Protein AF-H2YV40-F1 (afdb_monomer_lite)

Foldseek 3Di:
DDDDDDPDPCPVPFDKWFWFWACAPNDTWTATFDDDPFLQQLRLLLRQCRSVVLFDDDPPDGMDTLVRSLVRLLVSLVVPDDPDDDPVRVVVSVVLSVLLSVLSVRSRGADDWWAAQQAQQGTPDDSNCVNCVSSVAGEGFAQHDDPVCVLLCVLGRGDIPVRLVVLLVVLVPDPDPSSVSSSVSSVVSCVVLVQRHDQNSLVRCLVPPDAQHWHWYDTNSGIFTWHHHPSWIWTFNRHCVCSVPQQFGIWTPNHSPPPIFGGHSVRHGPVVVVPPDDPPDDDDD

Organism: Ciona savignyi (NCBI:txid51511)

pLDDT: mean 85.73, std 17.29, range [29.52, 98.31]

Radius of gyration: 22.86 Å; chains: 1; bounding box: 56×82×60 Å

Sequence (285 aa):
MEESTVESDSACAQSVYHIKWISWNSVKTPIITQNVNGPCPLLAIFNVLLLSRRVTLPETLEMISSKQMVDYIGGLLFESMPEDLIEGERLNFEQNMSDAMSVFPKLQTGIDVNIKFVDVSCFECTPELAVFDVLRIPLYHGWLPDPQDNATCSSVMNYSYNQLVEKIISSKDSTDEDVLREGLLAEEFLKNSASQLTCHGVLSILESAPNHRLAVLFRNNHFLTLYKKENELFTLVTDQGFLTKSGIVWETLSSVQGDTNFTDADFLSSQTQSHEQSPKQQLDS

InterPro domains:
  IPR007518 MINDY deubiquitinase [PTHR18063] (9-282)
  IPR033979 MINDY deubiquitinase domain [PF04424] (16-267)

Secondary structure (DSSP, 8-state):
-------SS------EEEEEEEEETTEEEEEE-B-SSS-HHHHHHHHHHHHTTSS---TT--EEEHHHHHHHHHHHHHHTS-TT--HHHHHHHHHHHHHHHHHHHHHHH-----BBTT-TT-B---GGGHHHHHTT--EEEB----TT-HHHHHHHTTSBHHHHHHHHHHHTT---HHHHHHHHHHHHHHHHTTTSB-HHHHHHHHHHSPTT-EEEEEETTEEEEEEEETTEEEEE--BGGGTT-TT--EEE---SS----EE-TT--BTTGGGGS---------

Structure (mmCIF, N/CA/C/O backbone):
data_AF-H2YV40-F1
#
_entry.id   AF-H2YV40-F1
#
loop_
_atom_site.group_PDB
_atom_site.id
_atom_site.type_symbol
_atom_site.label_atom_id
_atom_site.label_alt_id
_atom_site.label_comp_id
_atom_site.label_asym_id
_atom_site.label_entity_id
_atom_site.label_seq_id
_atom_site.pdbx_PDB_ins_code
_atom_site.Cartn_x
_atom_site.Cartn_y
_atom_site.Cartn_z
_atom_site.occupancy
_atom_site.B_iso_or_equiv
_atom_site.auth_seq_id
_atom_site.auth_comp_id
_atom_site.auth_asym_id
_atom_site.auth_atom_id
_atom_site.pdbx_PDB_model_n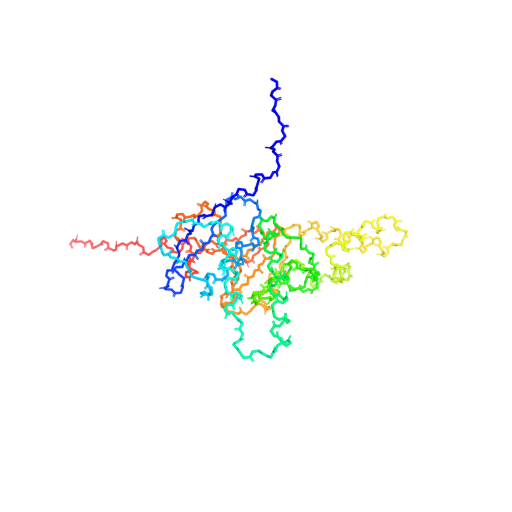um
ATOM 1 N N . MET A 1 1 ? -33.732 32.745 -20.016 1.00 38.53 1 MET A N 1
ATOM 2 C CA . MET A 1 1 ? -32.395 32.527 -20.597 1.00 38.53 1 MET A CA 1
ATOM 3 C C . MET A 1 1 ? -31.403 32.853 -19.487 1.00 38.53 1 MET A C 1
ATOM 5 O O . MET A 1 1 ? -30.852 33.943 -19.478 1.00 38.53 1 MET A O 1
ATOM 9 N N . GLU A 1 2 ? -31.494 32.161 -18.345 1.00 32.78 2 GLU A N 1
ATOM 10 C CA . GLU A 1 2 ? -30.951 30.802 -18.067 1.00 32.78 2 GLU A CA 1
ATOM 11 C C . GLU A 1 2 ? -29.422 30.828 -18.206 1.00 32.78 2 GLU A C 1
ATOM 13 O O . GLU A 1 2 ? -28.918 31.015 -19.307 1.00 32.78 2 GLU A O 1
ATOM 18 N N . GLU A 1 3 ? -28.695 31.050 -17.105 1.00 37.50 3 GLU A N 1
ATOM 19 C CA . GLU A 1 3 ? -28.171 30.031 -16.161 1.00 37.50 3 GLU A CA 1
ATOM 20 C C . GLU A 1 3 ? -27.271 28.990 -16.837 1.00 37.50 3 GLU A C 1
ATOM 22 O O . GLU A 1 3 ? -27.783 28.113 -17.519 1.00 37.50 3 GLU A O 1
ATOM 27 N N . SER A 1 4 ? -25.953 29.073 -16.590 1.00 35.31 4 SER A N 1
ATOM 28 C CA . SER A 1 4 ? -25.057 27.913 -16.386 1.00 35.31 4 SER A CA 1
ATOM 29 C C . SER A 1 4 ? -23.584 28.351 -16.265 1.00 35.31 4 SER A C 1
ATOM 31 O O . SER A 1 4 ? -22.825 28.283 -17.229 1.00 35.31 4 SER A O 1
ATOM 33 N N . THR A 1 5 ? -23.151 28.780 -15.079 1.00 37.31 5 THR A N 1
ATOM 34 C CA . THR A 1 5 ? -21.724 28.751 -14.686 1.00 37.31 5 THR A CA 1
ATOM 35 C C . THR A 1 5 ? -21.622 28.492 -13.184 1.00 37.31 5 THR A C 1
ATOM 37 O O . THR A 1 5 ? -21.175 29.352 -12.431 1.00 37.31 5 THR A O 1
ATOM 40 N N . VAL A 1 6 ? -22.104 27.330 -12.737 1.00 37.09 6 VAL A N 1
ATOM 41 C CA . VAL A 1 6 ? -21.844 26.790 -11.390 1.00 37.09 6 VAL A CA 1
ATOM 42 C C . VAL A 1 6 ? -21.759 25.262 -11.483 1.00 37.09 6 VAL A C 1
ATOM 44 O O . VAL A 1 6 ? -22.587 24.558 -10.930 1.00 37.09 6 VAL A O 1
ATOM 47 N N . GLU A 1 7 ? -20.786 24.725 -12.218 1.00 39.41 7 GLU A N 1
ATOM 48 C CA . GLU A 1 7 ? -20.469 23.286 -12.180 1.00 39.41 7 GLU A CA 1
ATOM 49 C C . GLU A 1 7 ? -18.958 23.084 -12.348 1.00 39.41 7 GLU A C 1
ATOM 51 O O . GLU A 1 7 ? -18.472 22.787 -13.434 1.00 39.41 7 GLU A O 1
ATOM 56 N N . SER A 1 8 ? -18.198 23.276 -11.266 1.00 38.09 8 SER A N 1
ATOM 57 C CA . SER A 1 8 ? -16.892 22.606 -11.098 1.00 38.09 8 SER A CA 1
ATOM 58 C C . SER A 1 8 ? -16.379 22.554 -9.653 1.00 38.09 8 SER A C 1
ATOM 60 O O . SER A 1 8 ? -15.442 21.811 -9.395 1.00 38.09 8 SER A O 1
ATOM 62 N N . ASP A 1 9 ? -17.005 23.249 -8.694 1.00 34.19 9 ASP A N 1
ATOM 63 C CA . ASP A 1 9 ? -16.591 23.221 -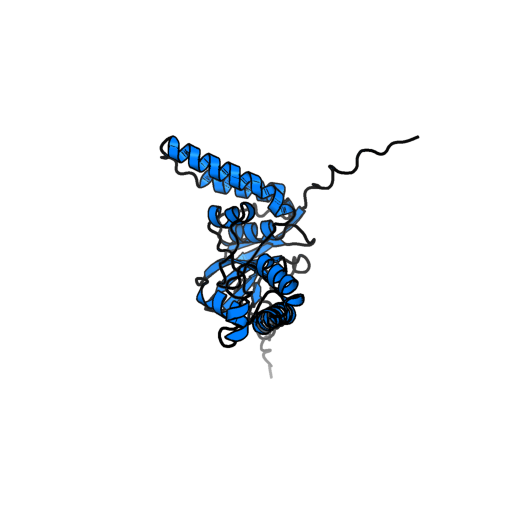7.275 1.00 34.19 9 ASP A CA 1
ATOM 64 C C . ASP A 1 9 ? -17.388 22.242 -6.386 1.00 34.19 9 ASP A C 1
ATOM 66 O O . ASP A 1 9 ? -17.156 22.167 -5.180 1.00 34.19 9 ASP A O 1
ATOM 70 N N . SER A 1 10 ? -18.313 21.446 -6.940 1.00 36.84 10 SER A N 1
ATOM 71 C CA . SER A 1 10 ? -19.176 20.548 -6.145 1.00 36.84 10 SER A CA 1
ATOM 72 C C . SER A 1 10 ? -18.813 19.057 -6.203 1.00 36.84 10 SER A C 1
ATOM 74 O O . SER A 1 10 ? -19.570 18.232 -5.693 1.00 36.84 10 SER A O 1
ATOM 76 N N . ALA A 1 11 ? -17.677 18.681 -6.802 1.00 40.28 11 ALA A N 1
ATOM 77 C CA . ALA A 1 11 ? -17.239 17.279 -6.869 1.00 40.28 11 ALA A CA 1
ATOM 78 C C . ALA A 1 11 ? -16.452 16.815 -5.627 1.00 40.28 11 ALA A C 1
ATOM 80 O O . ALA A 1 11 ? -16.256 15.619 -5.443 1.00 40.28 11 ALA A O 1
ATOM 81 N N . CYS A 1 12 ? -16.091 17.729 -4.716 1.00 42.38 12 CYS A N 1
ATOM 82 C CA . CYS A 1 12 ? -15.693 17.396 -3.341 1.00 42.38 12 CYS A CA 1
ATOM 83 C C . CYS A 1 12 ? -16.942 17.149 -2.465 1.00 42.38 12 CYS A C 1
ATOM 85 O O . CYS A 1 12 ? -17.050 17.609 -1.327 1.00 42.38 12 CYS A O 1
ATOM 87 N N . ALA A 1 13 ? -17.949 16.471 -3.024 1.00 45.66 13 ALA A N 1
ATOM 88 C CA . ALA A 1 13 ? -19.023 15.907 -2.229 1.00 45.66 13 ALA A CA 1
ATOM 89 C C . ALA A 1 13 ? -18.373 14.884 -1.295 1.00 45.66 13 ALA A C 1
ATOM 91 O O . ALA A 1 13 ? -17.620 14.026 -1.741 1.00 45.66 13 ALA A O 1
ATOM 92 N N . GLN A 1 14 ? -18.604 15.035 0.006 1.00 60.47 14 GLN A N 1
ATOM 93 C CA . GLN A 1 14 ? -18.055 14.199 1.069 1.00 60.47 14 GLN A CA 1
ATOM 94 C C . GLN A 1 14 ? -18.247 12.714 0.730 1.00 60.47 14 GLN A C 1
ATOM 96 O O . GLN A 1 14 ? -19.318 12.171 0.979 1.00 60.47 14 GLN A O 1
ATOM 101 N N . SER A 1 15 ? -17.241 12.052 0.154 1.00 79.50 15 SER A N 1
ATOM 102 C CA . SER A 1 15 ? -17.317 10.615 -0.098 1.00 79.50 15 SER A CA 1
ATOM 103 C C . SER A 1 15 ? -17.491 9.916 1.246 1.00 79.50 15 SER A C 1
ATOM 105 O O . SER A 1 15 ? -16.649 10.058 2.139 1.00 79.50 15 SER A O 1
ATOM 107 N N . VAL A 1 16 ? -18.630 9.246 1.407 1.00 89.94 16 VAL A N 1
ATOM 108 C CA . VAL A 1 16 ? -19.007 8.506 2.611 1.00 89.94 16 VAL A CA 1
ATOM 109 C C . VAL A 1 16 ? -18.752 7.023 2.366 1.00 89.94 16 VAL A C 1
ATOM 111 O O . VAL A 1 16 ? -19.147 6.485 1.334 1.00 89.94 16 VAL A O 1
ATOM 114 N N . TYR A 1 17 ? -18.113 6.368 3.328 1.00 93.81 17 TYR A N 1
ATOM 115 C CA . TYR A 1 17 ? -17.729 4.961 3.280 1.00 93.81 17 TYR A CA 1
ATOM 116 C C . TYR A 1 17 ? -18.411 4.190 4.395 1.00 93.81 17 TYR A C 1
ATOM 118 O O . TYR A 1 17 ? -18.568 4.703 5.505 1.00 93.81 17 TYR A O 1
ATOM 126 N N . HIS A 1 18 ? -18.768 2.938 4.122 1.00 95.44 18 HIS A N 1
ATOM 127 C CA . HIS A 1 18 ? -19.339 2.058 5.132 1.00 95.44 18 HIS A CA 1
ATOM 128 C C . HIS A 1 18 ? -18.261 1.466 6.037 1.00 95.44 18 HIS A C 1
ATOM 130 O O . HIS A 1 18 ? -17.188 1.053 5.581 1.00 95.44 18 HIS A O 1
ATOM 136 N N . ILE A 1 19 ? -18.595 1.376 7.320 1.00 97.25 19 ILE A N 1
ATOM 137 C CA . ILE A 1 19 ? -17.781 0.743 8.348 1.00 97.25 19 ILE A CA 1
ATOM 138 C C . ILE A 1 19 ? -18.232 -0.708 8.501 1.00 97.25 19 ILE A C 1
ATOM 140 O O . ILE A 1 19 ? -19.393 -0.992 8.800 1.00 97.25 19 ILE A O 1
ATOM 144 N N . LYS A 1 20 ? -17.291 -1.635 8.343 1.00 97.00 20 LYS A N 1
ATOM 145 C CA . LYS A 1 20 ? -17.464 -3.044 8.684 1.00 97.00 20 LYS A CA 1
ATOM 146 C C . LYS A 1 20 ? -16.826 -3.306 10.043 1.00 97.00 20 LYS A C 1
ATOM 148 O O . LYS A 1 20 ? -15.647 -3.036 10.238 1.00 97.00 20 LYS A O 1
ATOM 153 N N . TRP A 1 21 ? -17.587 -3.860 10.979 1.00 96.94 21 TRP A N 1
ATOM 154 C CA . TRP A 1 21 ? -17.073 -4.242 12.294 1.00 96.94 21 TRP A CA 1
ATOM 155 C C . TRP A 1 21 ? -16.638 -5.710 12.294 1.00 96.94 21 TRP A C 1
ATOM 157 O O . TRP A 1 21 ? -17.436 -6.596 11.990 1.00 96.94 21 TRP A O 1
ATOM 167 N N . ILE A 1 22 ? -15.379 -5.964 12.649 1.00 96.50 22 ILE A N 1
ATOM 168 C CA . ILE A 1 22 ? -14.757 -7.295 12.704 1.00 96.50 22 ILE A CA 1
ATOM 169 C C . ILE A 1 22 ? -14.262 -7.615 14.123 1.00 96.50 22 ILE A C 1
ATOM 171 O O . ILE A 1 22 ? -14.040 -6.710 14.930 1.00 96.50 22 ILE A O 1
ATOM 175 N N . SER A 1 23 ? -14.062 -8.897 14.435 1.00 95.69 23 SER A N 1
ATOM 176 C CA . SER A 1 23 ? -13.394 -9.334 15.670 1.00 95.69 23 SER A CA 1
ATOM 177 C C . SER A 1 23 ? -11.893 -9.454 15.421 1.00 95.69 23 SER A C 1
ATOM 179 O O . SER A 1 23 ? -11.444 -10.460 14.897 1.00 95.69 23 SER A O 1
ATOM 181 N N . TRP A 1 24 ? -11.111 -8.430 15.757 1.00 95.50 24 TRP A N 1
ATOM 182 C CA . TRP A 1 24 ? -9.666 -8.406 15.509 1.00 95.50 24 TRP A CA 1
ATOM 183 C C . TRP A 1 24 ? -8.901 -8.509 16.827 1.00 95.50 24 TRP A C 1
ATOM 185 O O . TRP A 1 24 ? -9.023 -7.627 17.686 1.00 95.50 24 TRP A O 1
ATOM 195 N N . ASN A 1 25 ? -8.133 -9.592 16.994 1.00 92.19 25 ASN A N 1
ATOM 196 C CA . ASN A 1 25 ? -7.474 -9.958 18.255 1.00 92.19 25 ASN A CA 1
ATOM 197 C C . ASN A 1 25 ? -8.460 -9.963 19.439 1.00 92.19 25 ASN A C 1
ATOM 199 O O . ASN A 1 25 ? -8.225 -9.322 20.463 1.00 92.19 25 ASN A O 1
ATOM 203 N N . SER A 1 26 ? -9.601 -10.637 19.257 1.00 92.69 26 SER A N 1
ATOM 204 C CA . SER A 1 26 ? -10.697 -10.748 20.238 1.00 92.69 26 SER A CA 1
ATOM 205 C C . SER A 1 26 ? -11.379 -9.432 20.630 1.00 92.69 26 SER A C 1
ATOM 207 O O . SER A 1 26 ? -12.161 -9.398 21.580 1.00 92.69 26 SER A O 1
ATOM 209 N N . VAL A 1 27 ? -11.110 -8.338 19.915 1.00 94.69 27 VAL A N 1
ATOM 210 C CA . VAL A 1 27 ? -11.692 -7.025 20.195 1.00 94.69 27 VAL A CA 1
ATOM 211 C C . VAL A 1 27 ? -12.412 -6.510 18.951 1.00 94.69 27 VAL A C 1
ATOM 213 O O . VAL A 1 27 ? -11.890 -6.541 17.832 1.00 94.69 27 VAL A O 1
ATOM 216 N N . LYS A 1 28 ? -13.632 -6.006 19.146 1.00 95.56 28 LYS A N 1
ATOM 217 C CA . LYS A 1 28 ? -14.456 -5.435 18.078 1.00 95.56 28 LYS A CA 1
ATOM 218 C C . LYS A 1 28 ? -13.750 -4.220 17.460 1.00 95.56 28 LYS A C 1
ATOM 220 O O . LYS A 1 28 ? -13.271 -3.333 18.167 1.00 95.56 28 LYS A O 1
ATOM 225 N N . THR A 1 29 ? -13.604 -4.214 16.138 1.00 97.50 29 THR A N 1
ATOM 226 C CA . THR A 1 29 ? -12.742 -3.258 15.418 1.00 97.50 29 THR A CA 1
ATOM 227 C C . THR A 1 29 ? -13.393 -2.824 14.128 1.00 97.50 29 THR A C 1
ATOM 229 O O . THR A 1 29 ? -13.849 -3.690 13.381 1.00 97.50 29 THR A O 1
ATOM 232 N N . PRO A 1 30 ? -13.436 -1.521 13.843 1.00 97.94 30 PRO A N 1
ATOM 233 C CA . PRO A 1 30 ? -13.929 -1.046 12.568 1.00 97.94 30 PRO A CA 1
ATOM 234 C C . PRO A 1 30 ? -12.846 -1.208 11.497 1.00 97.94 30 PRO A C 1
ATOM 236 O O . PRO A 1 30 ? -11.663 -0.988 11.754 1.00 97.94 30 PRO A O 1
ATOM 239 N N . ILE A 1 31 ? -13.271 -1.540 10.286 1.00 97.81 31 ILE A N 1
ATOM 240 C CA . ILE A 1 31 ? -12.515 -1.343 9.052 1.00 97.81 31 ILE A CA 1
ATOM 241 C C . ILE A 1 31 ? -13.404 -0.597 8.057 1.00 97.81 31 ILE A C 1
ATOM 243 O O . ILE A 1 31 ? -14.629 -0.732 8.068 1.00 97.81 31 ILE A O 1
ATOM 247 N N . ILE A 1 32 ? -12.791 0.211 7.209 1.00 96.62 32 ILE A N 1
ATOM 248 C CA . ILE A 1 32 ? -13.461 1.022 6.202 1.00 96.62 32 ILE A CA 1
ATOM 249 C C . ILE A 1 32 ? -13.483 0.255 4.887 1.00 96.62 32 ILE A C 1
ATOM 251 O O . ILE A 1 32 ? -12.449 -0.242 4.431 1.00 96.62 32 ILE A O 1
ATOM 255 N N . THR A 1 33 ? -14.672 0.169 4.295 1.00 95.06 33 THR A N 1
ATOM 256 C CA . THR A 1 33 ? -14.895 -0.472 2.996 1.00 95.06 33 THR A CA 1
ATOM 257 C C . THR A 1 33 ? -14.912 0.546 1.856 1.00 95.06 33 THR A C 1
ATOM 259 O O . THR A 1 33 ? -15.142 1.735 2.071 1.00 95.06 33 THR A O 1
ATOM 262 N N . GLN A 1 34 ? -14.664 0.081 0.636 1.00 88.38 34 GLN A N 1
ATOM 263 C CA . GLN A 1 34 ? -14.587 0.879 -0.578 1.00 88.38 34 GLN A CA 1
ATOM 264 C C . GLN A 1 34 ? -15.610 0.388 -1.610 1.00 88.38 34 GLN A C 1
ATOM 266 O O . GLN A 1 34 ? -15.778 -0.814 -1.808 1.00 88.38 34 GLN A O 1
ATOM 271 N N . ASN A 1 35 ? -16.273 1.327 -2.288 1.00 79.19 35 ASN A N 1
ATOM 272 C CA . ASN A 1 35 ? -17.231 1.069 -3.372 1.00 79.19 35 ASN A CA 1
ATOM 273 C C . ASN A 1 35 ? -16.926 1.825 -4.678 1.00 79.19 35 ASN A C 1
ATOM 275 O O . ASN A 1 35 ? -17.525 1.518 -5.706 1.00 79.19 35 ASN A O 1
ATOM 279 N N . VAL A 1 36 ? -16.022 2.809 -4.654 1.00 72.06 36 VAL A N 1
ATOM 280 C CA . VAL A 1 36 ? -15.645 3.635 -5.811 1.00 72.06 36 VAL A CA 1
ATOM 281 C C . VAL A 1 36 ? -14.122 3.750 -5.879 1.00 72.06 36 VAL A C 1
ATOM 283 O O . VAL A 1 36 ? -13.456 3.892 -4.853 1.00 72.06 36 VAL A O 1
ATOM 286 N N . ASN A 1 37 ? -13.558 3.690 -7.086 1.00 65.12 37 ASN A N 1
ATOM 287 C CA . ASN A 1 37 ? -12.130 3.913 -7.328 1.00 65.12 37 ASN A CA 1
ATOM 288 C C . ASN A 1 37 ? -11.751 5.374 -7.011 1.00 65.12 37 ASN A C 1
ATOM 290 O O . ASN A 1 37 ? -12.427 6.285 -7.478 1.00 65.12 37 ASN A O 1
ATOM 294 N N . GLY A 1 38 ? -10.684 5.607 -6.237 1.00 62.97 38 GLY A N 1
ATOM 295 C CA . GLY A 1 38 ? -10.193 6.966 -5.937 1.00 62.97 38 GLY A CA 1
ATOM 296 C C . GLY A 1 38 ? -9.434 7.105 -4.607 1.00 62.97 38 GLY A C 1
ATOM 297 O O . GLY A 1 38 ? -8.227 7.318 -4.619 1.00 62.97 38 GLY A O 1
ATOM 298 N N . PRO A 1 39 ? -10.076 6.906 -3.446 1.00 66.44 39 PRO A N 1
ATOM 299 C CA . PRO A 1 39 ? -9.517 7.246 -2.131 1.00 66.44 39 PRO A CA 1
ATOM 300 C C . PRO A 1 39 ? -8.689 6.112 -1.498 1.00 66.44 39 PRO A C 1
ATOM 302 O O . PRO A 1 39 ? -8.472 6.097 -0.285 1.00 66.44 39 PRO A O 1
ATOM 305 N N . CYS A 1 40 ? -8.249 5.123 -2.285 1.00 83.00 40 CYS A N 1
ATOM 306 C CA . CYS A 1 40 ? -7.591 3.924 -1.755 1.00 83.00 40 CYS A CA 1
ATOM 307 C C . CYS A 1 40 ? -6.350 4.185 -0.875 1.00 83.00 40 CYS A C 1
ATOM 309 O O . CYS A 1 40 ? -6.205 3.455 0.108 1.00 83.00 40 CYS A O 1
ATOM 311 N N . PRO A 1 41 ? -5.510 5.226 -1.096 1.00 90.94 41 PRO A N 1
ATOM 312 C CA . PRO A 1 41 ? -4.400 5.504 -0.184 1.00 90.94 41 PRO A CA 1
ATOM 313 C C . PRO A 1 41 ? -4.900 5.885 1.217 1.00 90.94 41 PRO A C 1
ATOM 315 O O . PRO A 1 41 ? -4.404 5.360 2.215 1.00 90.94 41 PRO A O 1
ATOM 318 N N . LEU A 1 42 ? -5.923 6.750 1.299 1.00 92.69 42 LEU A N 1
ATOM 319 C CA . LEU A 1 42 ? -6.520 7.167 2.569 1.00 92.69 42 LEU A CA 1
ATOM 320 C C . LEU A 1 42 ? -7.129 5.974 3.311 1.00 92.69 42 LEU A C 1
ATOM 322 O O . LEU A 1 42 ? -6.881 5.811 4.503 1.00 92.69 42 LEU A O 1
ATOM 326 N N . LEU A 1 43 ? -7.890 5.125 2.614 1.00 94.44 43 LEU A N 1
ATOM 327 C CA . LEU A 1 43 ? -8.527 3.954 3.222 1.00 94.44 43 LEU A CA 1
ATOM 328 C C . LEU A 1 43 ? -7.490 2.942 3.723 1.00 94.44 43 LEU A C 1
ATOM 330 O O . LEU A 1 43 ? -7.625 2.443 4.839 1.00 94.44 43 LEU A O 1
ATOM 334 N N . ALA A 1 44 ? -6.442 2.668 2.940 1.00 95.75 44 ALA A N 1
ATOM 335 C CA . ALA A 1 44 ? -5.383 1.743 3.334 1.00 95.75 44 ALA A CA 1
ATOM 336 C C . ALA A 1 44 ? -4.650 2.224 4.596 1.00 95.75 44 ALA A C 1
ATOM 338 O O . ALA A 1 44 ? -4.461 1.446 5.535 1.00 95.75 44 ALA A O 1
ATOM 339 N N . ILE A 1 45 ? -4.299 3.515 4.651 1.00 95.56 45 ILE A N 1
ATOM 340 C CA . ILE A 1 45 ? -3.686 4.151 5.824 1.00 95.56 45 ILE A CA 1
ATOM 341 C C . ILE A 1 45 ? -4.631 4.095 7.026 1.00 95.56 45 ILE A C 1
ATOM 343 O O . ILE A 1 45 ? -4.236 3.667 8.111 1.00 95.56 45 ILE A O 1
ATOM 347 N N . PHE A 1 46 ? -5.886 4.507 6.849 1.00 96.69 46 PHE A N 1
ATOM 348 C CA . PHE A 1 46 ? -6.834 4.593 7.952 1.00 96.69 46 PHE A CA 1
ATOM 349 C C . PHE A 1 46 ? -7.135 3.212 8.543 1.00 96.69 46 PHE A C 1
ATOM 351 O O . PHE A 1 46 ? -7.127 3.051 9.760 1.00 96.69 46 PHE A O 1
ATOM 358 N N . ASN A 1 47 ? -7.280 2.185 7.703 1.00 98.06 47 ASN A N 1
ATOM 359 C CA . ASN A 1 47 ? -7.434 0.802 8.153 1.00 98.06 47 ASN A CA 1
ATOM 360 C C . ASN A 1 47 ? -6.222 0.293 8.942 1.00 98.06 47 ASN A C 1
ATOM 362 O O . ASN A 1 47 ? -6.408 -0.362 9.968 1.00 98.06 47 ASN A O 1
ATOM 366 N N . VAL A 1 48 ? -4.990 0.638 8.542 1.00 98.31 48 VAL A N 1
ATOM 367 C CA . VAL A 1 48 ? -3.797 0.348 9.359 1.00 98.31 48 VAL A CA 1
ATOM 368 C C . VAL A 1 48 ? -3.915 1.008 10.736 1.00 98.31 48 VAL A C 1
ATOM 370 O O . VAL A 1 48 ? -3.685 0.357 11.757 1.00 98.31 48 VAL A O 1
ATOM 373 N N . LEU A 1 49 ? -4.311 2.282 10.795 1.00 97.62 49 LEU A N 1
ATOM 374 C CA . LEU A 1 49 ? -4.460 3.008 12.059 1.00 97.62 49 LEU A CA 1
ATOM 375 C C . LEU A 1 49 ? -5.544 2.399 12.964 1.00 97.62 49 LEU A C 1
ATOM 377 O O . LEU A 1 49 ? -5.296 2.218 14.157 1.00 97.62 49 LEU A O 1
ATOM 381 N N . LEU A 1 50 ? -6.694 2.011 12.408 1.00 98.19 50 LEU A N 1
ATOM 382 C CA . LEU A 1 50 ? -7.774 1.342 13.142 1.00 98.19 50 LEU A CA 1
ATOM 383 C C . LEU A 1 50 ? -7.342 -0.029 13.688 1.00 98.19 50 LEU A C 1
ATOM 385 O O . LEU A 1 50 ? -7.496 -0.306 14.880 1.00 98.19 50 LEU A O 1
ATOM 389 N N . LEU A 1 51 ? -6.744 -0.875 12.844 1.00 98.12 51 LEU A N 1
ATOM 390 C CA . LEU A 1 51 ? -6.298 -2.223 13.222 1.00 98.12 51 LEU A CA 1
ATOM 391 C C . LEU A 1 51 ? -5.124 -2.201 14.214 1.00 98.12 51 LEU A C 1
ATOM 393 O O . LEU A 1 51 ? -4.986 -3.114 15.030 1.00 98.12 51 LEU A O 1
ATOM 397 N N . SER A 1 52 ? -4.305 -1.146 14.173 1.00 96.50 52 SER A N 1
ATOM 398 C CA . SER A 1 52 ? -3.230 -0.874 15.136 1.00 96.50 52 SER A CA 1
ATOM 399 C C . SER A 1 52 ? -3.700 -0.195 16.429 1.00 96.50 52 SER A C 1
ATOM 401 O O . SER A 1 52 ? -2.880 0.037 17.313 1.00 96.50 52 SER A O 1
ATOM 403 N N . ARG A 1 53 ? -5.001 0.123 16.556 1.00 95.44 53 ARG A N 1
ATOM 404 C CA . ARG A 1 53 ? -5.608 0.843 17.697 1.00 95.44 53 ARG A CA 1
ATOM 405 C C . ARG A 1 53 ? -5.084 2.260 17.927 1.00 95.44 53 ARG A C 1
ATOM 407 O O . ARG A 1 53 ? -5.268 2.809 19.007 1.00 95.44 53 ARG A O 1
ATOM 414 N N . ARG A 1 54 ? -4.467 2.873 16.918 1.00 95.25 54 ARG A N 1
ATOM 415 C CA . ARG A 1 54 ? -4.037 4.280 16.972 1.00 95.25 54 ARG A CA 1
ATOM 416 C C . ARG A 1 54 ? -5.185 5.250 16.734 1.00 95.25 54 ARG A C 1
ATOM 418 O O . ARG A 1 54 ? -5.115 6.390 17.163 1.00 95.25 54 ARG A O 1
ATOM 425 N N . VAL A 1 55 ? -6.236 4.787 16.065 1.00 95.94 55 VAL A N 1
ATOM 426 C CA . VAL A 1 55 ? -7.510 5.494 15.930 1.00 95.94 55 VAL A CA 1
ATOM 427 C C . VAL A 1 55 ? -8.614 4.573 16.435 1.00 95.94 55 VAL A C 1
ATOM 429 O O . VAL A 1 55 ? -8.591 3.364 16.195 1.00 95.94 55 VAL A O 1
ATOM 432 N N . THR A 1 56 ? -9.589 5.144 17.138 1.00 94.88 56 THR A N 1
ATOM 433 C CA . THR A 1 56 ? -10.792 4.440 17.593 1.00 94.88 56 THR A CA 1
ATOM 434 C C . THR A 1 56 ? -12.030 5.197 17.127 1.00 94.88 56 THR A C 1
ATOM 436 O O . THR A 1 56 ? -12.024 6.425 17.056 1.00 94.88 56 THR A O 1
ATOM 439 N N . LEU A 1 57 ? -13.086 4.462 16.774 1.00 96.12 57 LEU A N 1
ATOM 440 C CA . LEU A 1 57 ? -14.364 5.030 16.345 1.00 96.12 57 LEU A CA 1
ATOM 441 C C . LEU A 1 57 ? -15.475 4.600 17.314 1.00 96.12 57 LEU A C 1
ATOM 443 O O . LEU A 1 57 ? -15.401 3.491 17.852 1.00 96.12 57 LEU A O 1
ATOM 447 N N . PRO A 1 58 ? -16.519 5.422 17.518 1.00 95.00 58 PRO A N 1
ATOM 448 C CA . PRO A 1 58 ? -17.695 5.015 18.282 1.00 95.00 58 PRO A CA 1
ATOM 449 C C . PRO A 1 58 ? -18.397 3.810 17.642 1.00 95.00 58 PRO A C 1
ATOM 451 O O . PRO A 1 58 ? -18.626 3.802 16.435 1.00 95.00 58 PRO A O 1
ATOM 454 N N . GLU A 1 59 ? -18.809 2.823 18.443 1.00 92.19 59 GLU A N 1
ATOM 455 C CA . GLU A 1 59 ? -19.471 1.604 17.937 1.00 92.19 59 GLU A CA 1
ATOM 456 C C . GLU A 1 59 ? -20.819 1.843 17.244 1.00 92.19 59 GLU A C 1
ATOM 458 O O . GLU A 1 59 ? -21.291 0.988 16.499 1.00 92.19 59 GLU A O 1
ATOM 463 N N . THR A 1 60 ? -21.441 2.994 17.494 1.00 92.50 60 THR A N 1
ATOM 464 C CA . THR A 1 60 ? -22.690 3.418 16.852 1.00 92.50 60 THR A CA 1
ATOM 465 C C . THR A 1 60 ? -22.480 3.971 15.444 1.00 92.50 60 THR A C 1
ATOM 467 O O . THR A 1 60 ? -23.455 4.248 14.749 1.00 92.50 60 THR A O 1
ATOM 470 N N . LEU A 1 61 ? -21.228 4.175 15.023 1.00 95.00 61 LEU A N 1
ATOM 471 C CA . LEU A 1 61 ? -20.904 4.728 13.719 1.00 95.00 61 LEU A CA 1
ATOM 472 C C . LEU A 1 61 ? -20.945 3.624 12.650 1.00 95.00 61 LEU A C 1
ATOM 474 O O . LEU A 1 61 ? -20.209 2.638 12.720 1.00 95.00 61 LEU A O 1
ATOM 478 N N . GLU A 1 62 ? -21.798 3.808 11.642 1.00 95.00 62 GLU A N 1
ATOM 479 C CA . GLU A 1 62 ? -21.948 2.883 10.504 1.00 95.00 62 GLU A CA 1
ATOM 480 C C . GLU A 1 62 ? -21.257 3.383 9.233 1.00 95.00 62 GLU A C 1
ATOM 482 O O . GLU A 1 62 ? -20.968 2.608 8.320 1.00 95.00 62 GLU A O 1
ATOM 487 N N . MET A 1 63 ? -21.001 4.688 9.161 1.00 95.25 63 MET A N 1
ATOM 488 C CA . MET A 1 63 ? -20.432 5.352 7.999 1.00 95.25 63 MET A CA 1
ATOM 489 C C . MET A 1 63 ? -19.469 6.461 8.422 1.00 95.25 63 MET A C 1
ATOM 491 O O . MET A 1 63 ? -19.672 7.107 9.449 1.00 95.25 63 MET A O 1
ATOM 495 N N . ILE A 1 64 ? -18.443 6.709 7.613 1.00 94.81 64 ILE A N 1
ATOM 496 C CA . ILE A 1 64 ? -17.455 7.769 7.835 1.00 94.81 64 ILE A CA 1
ATOM 497 C C . ILE A 1 64 ? -17.142 8.488 6.525 1.00 94.81 64 ILE A C 1
ATOM 499 O O . ILE A 1 64 ? -17.097 7.867 5.468 1.00 94.81 64 ILE A O 1
ATOM 503 N N . SER A 1 65 ? -16.925 9.799 6.576 1.00 92.56 65 SER A N 1
ATOM 504 C CA . SER A 1 65 ? -16.514 10.588 5.409 1.00 92.56 65 SER A CA 1
ATOM 505 C C . SER A 1 65 ? -14.993 10.701 5.279 1.00 92.56 65 SER A C 1
ATOM 507 O O . SER A 1 65 ? -14.269 10.630 6.275 1.00 92.56 65 SER A O 1
ATOM 509 N N . SER A 1 66 ? -14.499 10.976 4.063 1.00 89.50 66 SER A N 1
ATOM 510 C CA . SER A 1 66 ? -13.078 11.303 3.833 1.00 89.50 66 SER A CA 1
ATOM 511 C C . SER A 1 66 ? -12.580 12.415 4.760 1.00 89.50 66 SER A C 1
ATOM 513 O O . SER A 1 66 ? -11.492 12.313 5.321 1.00 89.50 66 SER A O 1
ATOM 515 N N . LYS A 1 67 ? -13.395 13.460 4.960 1.00 88.31 67 LYS A N 1
ATOM 516 C CA . LYS A 1 67 ? -13.061 14.590 5.833 1.00 88.31 67 LYS A CA 1
ATOM 517 C C . LYS A 1 67 ? -12.860 14.141 7.279 1.00 88.31 67 LYS A C 1
ATOM 519 O O . LYS A 1 67 ? -11.834 14.457 7.863 1.00 88.31 67 LYS A O 1
ATOM 524 N N . GLN A 1 68 ? -13.787 13.348 7.817 1.00 92.62 68 GLN A N 1
ATOM 525 C CA . GLN A 1 68 ? -13.657 12.818 9.177 1.00 92.62 68 GLN A CA 1
ATOM 526 C C . GLN A 1 68 ? -12.392 11.968 9.336 1.00 92.62 68 GLN A C 1
ATOM 528 O O . GLN A 1 68 ? -11.708 12.103 10.343 1.00 92.62 68 GLN A O 1
ATOM 533 N N . MET A 1 69 ? -12.049 11.124 8.354 1.00 92.88 69 MET A N 1
ATOM 534 C CA . MET A 1 69 ? -10.804 10.343 8.402 1.00 92.88 69 MET A CA 1
ATOM 535 C C . MET A 1 69 ? -9.564 11.241 8.449 1.00 92.88 69 MET A C 1
ATOM 537 O O . MET A 1 69 ? -8.673 10.996 9.259 1.00 92.88 69 MET A O 1
ATOM 541 N N . VAL A 1 70 ? -9.518 12.299 7.633 1.00 89.44 70 VAL A N 1
ATOM 542 C CA . VAL A 1 70 ? -8.426 13.285 7.673 1.00 89.44 70 VAL A CA 1
ATOM 543 C C . VAL A 1 70 ? -8.374 14.002 9.024 1.00 89.44 70 VAL A C 1
ATOM 545 O O . VAL A 1 70 ? -7.290 14.127 9.585 1.00 89.44 70 VAL A O 1
ATOM 548 N N . ASP A 1 71 ? -9.519 14.397 9.586 1.00 89.81 71 ASP A N 1
ATOM 549 C CA . ASP A 1 71 ? -9.587 15.041 10.904 1.00 89.81 71 ASP A CA 1
ATOM 550 C C . ASP A 1 71 ? -9.038 14.113 12.011 1.00 89.81 71 ASP A C 1
ATOM 552 O O . ASP A 1 71 ? -8.257 14.550 12.857 1.00 89.81 71 ASP A O 1
ATOM 556 N N . TYR A 1 72 ? -9.367 12.814 11.974 1.00 92.75 72 TYR A N 1
ATOM 557 C CA . TYR A 1 72 ? -8.814 11.810 12.895 1.00 92.75 72 TYR A CA 1
ATOM 558 C C . TYR A 1 72 ? -7.296 11.651 12.753 1.00 92.75 72 TYR A C 1
ATOM 560 O O . TYR A 1 72 ? -6.591 11.561 13.759 1.00 92.75 72 TYR A O 1
ATOM 568 N N . ILE A 1 73 ? -6.784 11.609 11.520 1.00 90.56 73 ILE A N 1
ATOM 569 C CA . ILE A 1 73 ? -5.340 11.514 11.279 1.00 90.56 73 ILE A CA 1
ATOM 570 C C . ILE A 1 73 ? -4.637 12.786 11.777 1.00 90.56 73 ILE A C 1
ATOM 572 O O . ILE A 1 73 ? -3.617 12.684 12.453 1.00 90.56 73 ILE A O 1
ATOM 576 N N . GLY A 1 74 ? -5.196 13.969 11.508 1.00 87.12 74 GLY A N 1
ATOM 577 C CA . GLY A 1 74 ? -4.663 15.242 11.996 1.00 87.12 74 GLY A CA 1
ATOM 578 C C . GLY A 1 74 ? -4.596 15.303 13.525 1.00 87.12 74 GLY A C 1
ATOM 579 O O . GLY A 1 74 ? -3.571 15.700 14.079 1.00 87.12 74 GLY A O 1
ATOM 580 N N . GLY A 1 75 ? -5.642 14.830 14.212 1.00 87.62 75 GLY A N 1
ATOM 581 C CA . GLY A 1 75 ? -5.656 14.705 15.674 1.00 87.62 75 GLY A CA 1
ATOM 582 C C . GLY A 1 75 ? -4.560 13.775 16.205 1.00 87.62 75 GLY A C 1
ATOM 583 O O . GLY A 1 75 ? -3.820 14.157 17.107 1.00 87.62 75 GLY A O 1
ATOM 584 N N . LEU A 1 76 ? -4.382 12.600 15.588 1.00 87.38 76 LEU A N 1
ATOM 585 C CA . LEU A 1 76 ? -3.325 11.648 15.956 1.00 87.38 76 LEU A CA 1
ATOM 586 C C . LEU A 1 76 ? -1.925 12.260 15.834 1.00 87.38 76 LEU A C 1
ATOM 588 O O . LEU A 1 76 ? -1.064 12.040 16.686 1.00 87.38 76 LEU A O 1
ATOM 592 N N . LEU A 1 77 ? -1.677 12.997 14.753 1.00 82.88 77 LEU A N 1
ATOM 593 C CA . LEU A 1 77 ? -0.386 13.636 14.556 1.00 82.88 77 LEU A CA 1
ATOM 594 C C . LEU A 1 77 ? -0.142 14.728 15.606 1.00 82.88 77 LEU A C 1
ATOM 596 O O . LEU A 1 77 ? 0.973 14.840 16.116 1.00 82.88 77 LEU A O 1
ATOM 600 N N . PHE A 1 78 ? -1.175 15.486 15.977 1.00 80.25 78 PHE A N 1
ATOM 601 C CA . PHE A 1 78 ? -1.081 16.507 17.020 1.00 80.25 78 PHE A CA 1
ATOM 602 C C . PHE A 1 78 ? -0.776 15.902 18.399 1.00 80.25 78 PHE A C 1
ATOM 604 O O . PHE A 1 78 ? 0.116 16.376 19.094 1.00 80.25 78 PHE A O 1
ATOM 611 N N . GLU A 1 79 ? -1.446 14.808 18.766 1.00 81.88 79 GLU A N 1
ATOM 612 C CA . GLU A 1 79 ? -1.208 14.093 20.030 1.00 81.88 79 GLU A CA 1
ATOM 613 C C . GLU A 1 79 ? 0.179 13.438 20.107 1.00 81.88 79 GLU A C 1
ATOM 615 O O . GLU A 1 79 ? 0.683 13.169 21.195 1.00 81.88 79 GLU A O 1
ATOM 620 N N . SER A 1 80 ? 0.822 13.185 18.962 1.00 77.19 80 SER A N 1
ATOM 621 C CA . SER A 1 80 ? 2.180 12.631 18.917 1.00 77.19 80 SER A CA 1
ATOM 622 C C . SER A 1 80 ? 3.286 13.650 19.227 1.00 77.19 80 SER A C 1
ATOM 624 O O . SER A 1 80 ? 4.458 13.273 19.301 1.00 77.19 80 SER A O 1
ATOM 626 N N . MET A 1 81 ? 2.926 14.925 19.409 1.00 72.44 81 MET A N 1
ATOM 627 C CA . MET A 1 81 ? 3.849 16.003 19.745 1.00 72.44 81 MET A CA 1
ATOM 628 C C . MET A 1 81 ? 4.362 15.862 21.191 1.00 72.44 81 MET A C 1
ATOM 630 O O . MET A 1 81 ? 3.560 15.886 22.124 1.00 72.44 81 MET A O 1
ATOM 634 N N . PRO A 1 82 ? 5.686 15.751 21.415 1.00 74.06 82 PRO A N 1
ATOM 635 C CA . PRO A 1 82 ? 6.247 15.753 22.763 1.00 74.06 82 PRO A CA 1
ATOM 636 C C . PRO A 1 82 ? 5.987 17.087 23.479 1.00 74.06 82 PRO A C 1
ATOM 638 O O . PRO A 1 82 ? 6.173 18.152 22.892 1.00 74.06 82 PRO A O 1
ATOM 641 N N . GLU A 1 83 ? 5.605 17.031 24.758 1.00 71.06 83 GLU A N 1
ATOM 642 C CA . GLU A 1 83 ? 5.294 18.227 25.562 1.00 71.06 83 GLU A CA 1
ATOM 643 C C . GLU A 1 83 ? 6.534 19.108 25.834 1.00 71.06 83 GLU A C 1
ATOM 645 O O . GLU A 1 83 ? 6.405 20.322 25.984 1.00 71.06 83 GLU A O 1
ATOM 650 N N . ASP A 1 84 ? 7.737 18.520 25.809 1.00 77.19 84 ASP A N 1
ATOM 651 C CA . ASP A 1 84 ? 8.997 19.147 26.247 1.00 77.19 84 ASP A CA 1
ATOM 652 C C . ASP A 1 84 ? 9.934 19.581 25.096 1.00 77.19 84 ASP A C 1
ATOM 654 O O . ASP A 1 84 ? 11.159 19.554 25.235 1.00 77.19 84 ASP A O 1
ATOM 658 N N . LEU A 1 85 ? 9.398 19.962 23.933 1.00 75.31 85 LEU A N 1
ATOM 659 C CA . LEU A 1 85 ? 10.232 20.413 22.808 1.00 75.31 85 LEU A CA 1
ATOM 660 C C . LEU A 1 85 ? 10.819 21.815 23.034 1.00 75.31 85 LEU A C 1
ATOM 662 O O . LEU A 1 85 ? 10.114 22.748 23.432 1.00 75.31 85 LEU A O 1
ATOM 666 N N . ILE A 1 86 ? 12.096 22.000 22.685 1.00 84.38 86 ILE A N 1
ATOM 667 C CA . ILE A 1 86 ? 12.708 23.335 22.606 1.00 84.38 86 ILE A CA 1
ATOM 668 C C . ILE A 1 86 ? 12.069 24.092 21.426 1.00 84.38 86 ILE A C 1
ATOM 670 O O . ILE A 1 86 ? 11.681 23.487 20.429 1.00 84.38 86 ILE A O 1
ATOM 674 N N . GLU A 1 87 ? 11.966 25.424 21.506 1.00 77.44 87 GLU A N 1
ATOM 675 C CA . GLU A 1 87 ? 11.251 26.274 20.531 1.00 77.44 87 GLU A CA 1
ATOM 676 C C . GLU A 1 87 ? 11.597 25.968 19.058 1.00 77.44 87 GLU A C 1
ATOM 678 O O . GLU A 1 87 ? 10.703 25.856 18.222 1.00 77.44 87 GLU A O 1
ATOM 683 N N . GLY A 1 88 ? 12.877 25.736 18.739 1.00 76.31 88 GLY A N 1
ATOM 684 C CA . GLY A 1 88 ? 13.304 25.360 17.385 1.00 76.31 88 GLY A CA 1
ATOM 685 C C . GLY A 1 88 ? 12.842 23.966 16.936 1.00 76.31 88 GLY A C 1
ATOM 686 O O . GLY A 1 88 ? 12.500 23.774 15.771 1.00 76.31 88 GLY A O 1
ATOM 687 N N . GLU A 1 89 ? 12.785 22.995 17.848 1.00 75.81 89 GLU A N 1
ATOM 688 C CA . GLU A 1 89 ? 12.308 21.635 17.560 1.00 75.81 89 GLU A CA 1
ATOM 689 C C . GLU A 1 89 ? 10.789 21.611 17.386 1.00 75.81 89 GLU A C 1
ATOM 691 O O . GLU A 1 89 ? 10.270 20.927 16.504 1.00 75.81 89 GLU A O 1
ATOM 696 N N . ARG A 1 90 ? 10.085 22.417 18.187 1.00 79.25 90 ARG A N 1
ATOM 697 C CA . ARG A 1 90 ? 8.647 22.638 18.065 1.00 79.25 90 ARG A CA 1
ATOM 698 C C . ARG A 1 90 ? 8.280 23.229 16.706 1.00 79.25 90 ARG A C 1
ATOM 700 O O . ARG A 1 90 ? 7.405 22.684 16.042 1.00 79.25 90 ARG A O 1
ATOM 707 N N . LEU A 1 91 ? 8.972 24.282 16.270 1.00 77.88 91 LEU A N 1
ATOM 708 C CA . LEU A 1 91 ? 8.741 24.890 14.955 1.00 77.88 91 LEU A CA 1
ATOM 709 C C . LEU A 1 91 ? 8.990 23.897 13.811 1.00 77.88 91 LEU A C 1
ATOM 711 O O . LEU A 1 91 ? 8.206 23.834 12.869 1.00 77.88 91 LEU A O 1
ATOM 715 N N . ASN A 1 92 ? 10.045 23.083 13.906 1.00 76.62 92 ASN A N 1
ATOM 716 C CA . ASN A 1 92 ? 10.325 22.044 12.914 1.00 76.62 92 ASN A CA 1
ATOM 717 C C . ASN A 1 92 ? 9.222 20.970 12.873 1.00 76.62 92 ASN A C 1
ATOM 719 O O . ASN A 1 92 ? 8.825 20.523 11.799 1.00 76.62 92 ASN A O 1
ATOM 723 N N . PHE A 1 93 ? 8.699 20.570 14.034 1.00 75.56 93 PHE A N 1
ATOM 724 C CA . PHE A 1 93 ? 7.588 19.624 14.114 1.00 75.56 93 PHE A CA 1
ATOM 725 C C . PHE A 1 93 ? 6.290 20.204 13.534 1.00 75.56 93 PHE A C 1
ATOM 727 O O . PHE A 1 93 ? 5.629 19.543 12.736 1.00 75.56 93 PHE A O 1
ATOM 734 N N . GLU A 1 94 ? 5.948 21.447 13.884 1.00 76.88 94 GLU A N 1
ATOM 735 C CA . GLU A 1 94 ? 4.779 22.157 13.346 1.00 76.88 94 GLU A CA 1
ATOM 736 C C . GLU A 1 94 ? 4.878 22.341 11.820 1.00 76.88 94 GLU A C 1
ATOM 738 O O . GLU A 1 94 ? 3.878 22.190 11.117 1.00 76.88 94 GLU A O 1
ATOM 743 N N . GLN A 1 95 ? 6.080 22.576 11.283 1.00 79.25 95 GLN A N 1
ATOM 744 C CA . GLN A 1 95 ? 6.304 22.631 9.838 1.00 79.25 95 GLN A CA 1
ATOM 745 C C . GLN A 1 95 ? 6.080 21.266 9.175 1.00 79.25 95 GLN A C 1
ATOM 747 O O . GLN A 1 95 ? 5.283 21.170 8.246 1.00 79.25 95 GLN A O 1
ATOM 752 N N . ASN A 1 96 ? 6.695 20.197 9.696 1.00 73.38 96 ASN A N 1
ATOM 753 C CA . ASN A 1 96 ? 6.495 18.837 9.176 1.00 73.38 96 ASN A CA 1
ATOM 754 C C . ASN A 1 96 ? 5.016 18.418 9.219 1.00 73.38 96 ASN A C 1
ATOM 756 O O . ASN A 1 96 ? 4.529 17.725 8.326 1.00 73.38 96 ASN A O 1
ATOM 760 N N . MET A 1 97 ? 4.290 18.858 10.250 1.00 75.62 97 MET A N 1
ATOM 761 C CA . MET A 1 97 ? 2.848 18.668 10.372 1.00 75.62 97 MET A CA 1
ATOM 762 C C . MET A 1 97 ? 2.082 19.398 9.276 1.00 75.62 97 MET A C 1
ATOM 764 O O . MET A 1 97 ? 1.228 18.806 8.624 1.00 75.62 97 MET A O 1
ATOM 768 N N . SER A 1 98 ? 2.369 20.686 9.086 1.00 78.88 98 SER A N 1
ATOM 769 C CA . SER A 1 98 ? 1.749 21.494 8.037 1.00 78.88 98 SER A CA 1
ATOM 770 C C . SER A 1 98 ? 1.981 20.865 6.662 1.00 78.88 98 SER A C 1
ATOM 772 O O . SER A 1 98 ? 1.051 20.756 5.861 1.00 78.88 98 SER A O 1
ATOM 774 N N . ASP A 1 99 ? 3.197 20.383 6.417 1.00 77.38 99 ASP A N 1
ATOM 775 C CA . ASP A 1 99 ? 3.568 19.726 5.170 1.00 77.38 99 ASP A CA 1
ATOM 776 C C . ASP A 1 99 ? 2.798 18.406 4.993 1.00 77.38 99 ASP A C 1
ATOM 778 O O . ASP A 1 99 ? 2.200 18.187 3.938 1.00 77.38 99 ASP A O 1
ATOM 782 N N . ALA A 1 100 ? 2.683 17.578 6.038 1.00 74.50 100 ALA A N 1
ATOM 783 C CA . ALA A 1 100 ? 1.853 16.369 6.016 1.00 74.50 100 ALA A CA 1
ATOM 784 C C . ALA A 1 100 ? 0.363 16.687 5.777 1.00 74.50 100 ALA A C 1
ATOM 786 O O . ALA A 1 100 ? -0.302 16.036 4.967 1.00 74.50 100 ALA A O 1
ATOM 787 N N . MET A 1 101 ? -0.160 17.735 6.421 1.00 78.81 101 MET A N 1
ATOM 788 C CA . MET A 1 101 ? -1.545 18.183 6.253 1.00 78.81 101 MET A CA 1
ATOM 789 C C . MET A 1 101 ? -1.828 18.682 4.832 1.00 78.81 101 MET A C 1
ATOM 791 O O . MET A 1 101 ? -2.934 18.490 4.326 1.00 78.81 101 MET A O 1
ATOM 795 N N . SER A 1 102 ? -0.827 19.260 4.161 1.00 82.06 102 SER A N 1
ATOM 796 C CA . SER A 1 102 ? -0.939 19.706 2.768 1.00 82.06 102 SER A CA 1
ATOM 797 C C . SER A 1 102 ? -1.122 18.548 1.773 1.00 82.06 102 SER A C 1
ATOM 799 O O . SER A 1 102 ? -1.696 18.733 0.698 1.00 82.06 102 SER A O 1
ATOM 801 N N . VAL A 1 103 ? -0.687 17.340 2.148 1.00 80.38 103 VAL A N 1
ATOM 802 C CA . VAL A 1 103 ? -0.757 16.128 1.322 1.00 80.38 103 VAL A CA 1
ATOM 803 C C . VAL A 1 103 ? -2.097 15.404 1.471 1.00 80.38 103 VAL A C 1
ATOM 805 O O . VAL A 1 103 ? -2.571 14.787 0.516 1.00 80.38 103 VAL A O 1
ATOM 808 N N . PHE A 1 104 ? -2.758 15.489 2.631 1.00 80.12 104 PHE A N 1
ATOM 809 C CA . PHE A 1 104 ? -3.984 14.725 2.903 1.00 80.12 104 PHE A CA 1
ATOM 810 C C . PHE A 1 104 ? -5.130 14.916 1.903 1.00 80.12 104 PHE A C 1
ATOM 812 O O . PHE A 1 104 ? -5.779 13.915 1.582 1.00 80.12 104 PHE A O 1
ATOM 819 N N . PRO A 1 105 ? -5.393 16.122 1.360 1.00 79.25 105 PRO A N 1
ATOM 820 C CA . PRO A 1 105 ? -6.386 16.277 0.303 1.00 79.25 105 PRO A CA 1
ATOM 821 C C . PRO A 1 105 ? -6.102 15.384 -0.915 1.00 79.25 105 PRO A C 1
ATOM 823 O O . PRO A 1 105 ? -7.034 14.801 -1.465 1.00 79.25 105 PRO A O 1
ATOM 826 N N . LYS A 1 106 ? -4.827 15.191 -1.287 1.00 81.56 106 LYS A N 1
ATOM 827 C CA . LYS A 1 106 ? -4.431 14.345 -2.427 1.00 81.56 106 LYS A CA 1
ATOM 828 C C . LYS A 1 106 ? -4.695 12.860 -2.174 1.00 81.56 106 LYS A C 1
ATOM 830 O O . LYS A 1 106 ? -5.054 12.140 -3.099 1.00 81.56 106 LYS A O 1
ATOM 835 N N . LEU A 1 107 ? -4.642 12.391 -0.923 1.00 80.00 107 LEU A N 1
ATOM 836 C CA . LEU A 1 107 ? -4.992 10.997 -0.600 1.00 80.00 107 LEU A CA 1
ATOM 837 C C . LEU A 1 107 ? -6.451 10.644 -0.928 1.00 80.00 107 LEU A C 1
ATOM 839 O O . LEU A 1 107 ? -6.773 9.465 -1.065 1.00 80.00 107 LEU A O 1
ATOM 843 N N . GLN A 1 108 ? -7.334 11.643 -1.034 1.00 77.12 108 GLN A N 1
ATOM 844 C CA . GLN A 1 108 ? -8.742 11.441 -1.388 1.00 77.12 108 GLN A CA 1
ATOM 845 C C . GLN A 1 108 ? -8.943 11.248 -2.895 1.00 77.12 108 GLN A C 1
ATOM 847 O O . GLN A 1 108 ? -9.899 10.590 -3.302 1.00 77.12 108 GLN A O 1
ATOM 852 N N . THR A 1 109 ? -8.053 11.817 -3.709 1.00 77.31 109 THR A N 1
ATOM 853 C CA . THR A 1 109 ? -8.130 11.807 -5.177 1.00 77.31 109 THR A CA 1
ATOM 854 C C . THR A 1 109 ? -7.173 10.808 -5.827 1.00 77.31 109 THR A C 1
ATOM 856 O O . THR A 1 109 ? -7.338 10.497 -7.003 1.00 77.31 109 THR A O 1
ATOM 859 N N . GLY A 1 110 ? -6.198 10.302 -5.070 1.00 76.94 110 GLY A N 1
ATOM 860 C CA . GLY A 1 110 ? -5.116 9.445 -5.549 1.00 76.94 110 GLY A CA 1
ATOM 861 C C . GLY A 1 110 ? -3.766 10.156 -5.461 1.00 76.94 110 GLY A C 1
ATOM 862 O O . GLY A 1 110 ? -3.689 11.381 -5.550 1.00 76.94 110 GLY A O 1
ATOM 863 N N . ILE A 1 111 ? -2.703 9.376 -5.263 1.00 83.56 111 ILE A N 1
ATOM 864 C CA . ILE A 1 111 ? -1.325 9.874 -5.234 1.00 83.56 111 ILE A CA 1
ATOM 865 C C . ILE A 1 111 ? -0.504 9.205 -6.326 1.00 83.56 111 ILE A C 1
ATOM 867 O O . ILE A 1 111 ? -0.643 8.002 -6.555 1.00 83.56 111 ILE A O 1
ATOM 871 N N . ASP A 1 112 ? 0.353 9.991 -6.970 1.00 82.88 112 ASP A N 1
ATOM 872 C CA . ASP A 1 112 ? 1.299 9.486 -7.955 1.00 82.88 112 ASP A CA 1
ATOM 873 C C . ASP A 1 112 ? 2.436 8.756 -7.239 1.00 82.88 112 ASP A C 1
ATOM 875 O O . ASP A 1 112 ? 3.090 9.293 -6.342 1.00 82.88 112 ASP A O 1
ATOM 879 N N . VAL A 1 113 ? 2.665 7.508 -7.642 1.00 90.94 113 VAL A N 1
ATOM 880 C CA . VAL A 1 113 ? 3.707 6.647 -7.085 1.00 90.94 113 VAL A CA 1
ATOM 881 C C . VAL A 1 113 ? 4.653 6.256 -8.199 1.00 90.94 113 VAL A C 1
ATOM 883 O O . VAL A 1 113 ? 4.232 5.676 -9.198 1.00 90.94 113 VAL A O 1
ATOM 886 N N . ASN A 1 114 ? 5.941 6.514 -8.000 1.00 95.00 114 ASN A N 1
ATOM 887 C CA . ASN A 1 114 ? 6.981 6.014 -8.883 1.00 95.00 114 ASN A CA 1
ATOM 888 C C . ASN A 1 114 ? 7.884 5.052 -8.105 1.00 95.00 114 ASN A C 1
ATOM 890 O O . ASN A 1 114 ? 8.675 5.465 -7.258 1.00 95.00 114 ASN A O 1
ATOM 894 N N . ILE A 1 115 ? 7.714 3.754 -8.352 1.00 96.94 115 ILE A N 1
ATOM 895 C CA . ILE A 1 115 ? 8.479 2.687 -7.695 1.00 96.94 115 ILE A CA 1
ATOM 896 C C . ILE A 1 115 ? 9.874 2.557 -8.307 1.00 96.94 115 ILE A C 1
ATOM 898 O O . ILE A 1 115 ? 10.094 2.966 -9.449 1.00 96.94 115 ILE A O 1
ATOM 902 N N . LYS A 1 116 ? 10.803 1.941 -7.574 1.00 97.75 116 LYS A N 1
ATOM 903 C CA . LYS A 1 116 ? 12.098 1.489 -8.095 1.00 97.75 116 LYS A CA 1
ATOM 904 C C . LYS A 1 116 ? 12.186 -0.023 -7.986 1.00 97.75 116 LYS A C 1
ATOM 906 O O . LYS A 1 116 ? 11.895 -0.593 -6.946 1.00 97.75 116 LYS A O 1
ATOM 911 N N . PHE A 1 117 ? 12.658 -0.679 -9.036 1.00 98.00 117 PHE A N 1
ATOM 912 C CA . PHE A 1 117 ? 12.636 -2.142 -9.129 1.00 98.00 117 PHE A CA 1
ATOM 913 C C . PHE A 1 117 ? 13.698 -2.859 -8.269 1.00 98.00 117 PHE A C 1
ATOM 915 O O . PHE A 1 117 ? 13.809 -4.080 -8.338 1.00 98.00 117 PHE A O 1
ATOM 922 N N . VAL A 1 118 ? 14.500 -2.120 -7.495 1.00 96.81 118 VAL A N 1
ATOM 923 C CA . VAL A 1 118 ? 15.642 -2.649 -6.730 1.00 96.81 118 VAL A CA 1
ATOM 924 C C . VAL A 1 118 ? 15.252 -3.339 -5.421 1.00 96.81 118 VAL A C 1
ATOM 926 O O . VAL A 1 118 ? 15.918 -4.288 -5.021 1.00 96.81 118 VAL A O 1
ATOM 929 N N . ASP A 1 119 ? 14.210 -2.865 -4.738 1.00 97.38 119 ASP A N 1
ATOM 930 C CA . ASP A 1 119 ? 13.813 -3.355 -3.416 1.00 97.38 119 ASP A CA 1
ATOM 931 C C . ASP A 1 119 ? 12.335 -3.057 -3.157 1.00 97.38 119 ASP A C 1
ATOM 933 O O . ASP A 1 119 ? 11.808 -2.065 -3.647 1.00 97.38 119 ASP A O 1
ATOM 937 N N . VAL A 1 120 ? 11.686 -3.880 -2.335 1.00 97.88 120 VAL A N 1
ATOM 938 C CA . VAL A 1 120 ? 10.249 -3.798 -2.030 1.00 97.88 120 VAL A CA 1
ATOM 939 C C . VAL A 1 120 ? 9.814 -2.509 -1.339 1.00 97.88 120 VAL A C 1
ATOM 941 O O . VAL A 1 120 ? 8.627 -2.202 -1.330 1.00 97.88 120 VAL A O 1
ATOM 944 N N . SER A 1 121 ? 10.736 -1.771 -0.726 1.00 97.06 121 SER A N 1
ATOM 945 C CA . SER A 1 121 ? 10.474 -0.513 -0.020 1.00 97.06 121 SER A CA 1
ATOM 946 C C . SER A 1 121 ? 10.983 0.723 -0.769 1.00 97.06 121 SER A C 1
ATOM 948 O O . SER A 1 121 ? 10.939 1.832 -0.236 1.00 97.06 121 SER A O 1
ATOM 950 N N . CYS A 1 122 ? 11.476 0.562 -2.002 1.00 96.56 122 CYS A N 1
ATOM 951 C CA . CYS A 1 122 ? 12.114 1.647 -2.738 1.00 96.56 122 CYS A CA 1
ATOM 952 C C . CYS A 1 122 ? 11.147 2.379 -3.675 1.00 96.56 122 CYS A C 1
ATOM 954 O O . CYS A 1 122 ? 10.751 1.890 -4.729 1.00 96.56 122 CYS A O 1
ATOM 956 N N . PHE A 1 123 ? 10.871 3.634 -3.334 1.00 96.12 123 PHE A N 1
ATOM 957 C CA . PHE A 1 123 ? 10.087 4.569 -4.137 1.00 96.12 123 PHE A CA 1
ATOM 958 C C . PHE A 1 123 ? 10.926 5.814 -4.455 1.00 96.12 123 PHE A C 1
ATOM 960 O O . PHE A 1 123 ? 11.918 6.109 -3.780 1.00 96.12 123 PHE A O 1
ATOM 967 N N . GLU A 1 124 ? 10.569 6.563 -5.495 1.00 93.75 124 GLU A N 1
ATOM 968 C CA . GLU A 1 124 ? 11.036 7.944 -5.605 1.00 93.75 124 GLU A CA 1
ATOM 969 C C . GLU A 1 124 ? 10.416 8.789 -4.494 1.00 93.75 124 GLU A C 1
ATOM 971 O O . GLU A 1 124 ? 9.232 8.667 -4.189 1.00 93.75 124 GLU A O 1
ATOM 976 N N . CYS A 1 125 ? 11.235 9.637 -3.873 1.00 87.44 125 CYS A N 1
ATOM 977 C CA . CYS A 1 125 ? 10.775 10.492 -2.792 1.00 87.44 125 CYS A CA 1
ATOM 978 C C . CYS A 1 125 ? 9.874 11.588 -3.362 1.00 87.44 125 CYS A C 1
ATOM 980 O O . CYS A 1 125 ? 10.335 12.455 -4.108 1.00 87.44 125 CYS A O 1
ATOM 982 N N . THR A 1 126 ? 8.600 11.543 -2.991 1.00 86.19 126 THR A N 1
ATOM 983 C CA . THR A 1 126 ? 7.625 12.592 -3.275 1.00 86.19 126 THR A CA 1
ATOM 984 C C . THR A 1 126 ? 7.028 13.093 -1.959 1.00 86.19 126 THR A C 1
ATOM 986 O O . THR A 1 126 ? 6.942 12.324 -0.994 1.00 86.19 126 THR A O 1
ATOM 989 N N . PRO A 1 127 ? 6.599 14.367 -1.883 1.00 83.00 127 PRO A N 1
ATOM 990 C CA . PRO A 1 127 ? 5.892 14.878 -0.709 1.00 83.00 127 PRO A CA 1
ATOM 991 C C . PRO A 1 127 ? 4.694 14.003 -0.323 1.00 83.00 127 PRO A C 1
ATOM 993 O O . PRO A 1 127 ? 4.422 13.799 0.855 1.00 83.00 127 PRO A O 1
ATOM 996 N N . GLU A 1 128 ? 4.009 13.429 -1.313 1.00 82.81 128 GLU A N 1
ATOM 997 C CA . GLU A 1 128 ? 2.838 12.584 -1.124 1.00 82.81 128 GLU A CA 1
ATOM 998 C C . GLU A 1 128 ? 3.132 11.304 -0.335 1.00 82.81 128 GLU A C 1
ATOM 1000 O O . GLU A 1 128 ? 2.289 10.855 0.441 1.00 82.81 128 GLU A O 1
ATOM 1005 N N . LEU A 1 129 ? 4.329 10.732 -0.499 1.00 88.50 129 LEU A N 1
ATOM 1006 C CA . LEU A 1 129 ? 4.744 9.526 0.214 1.00 88.50 129 LEU A CA 1
ATOM 1007 C C . LEU A 1 129 ? 5.261 9.810 1.631 1.00 88.50 129 LEU A C 1
ATOM 1009 O O . LEU A 1 129 ? 5.257 8.905 2.466 1.00 88.50 129 LEU A O 1
ATOM 1013 N N . ALA A 1 130 ? 5.610 11.060 1.955 1.00 84.44 130 ALA A N 1
ATOM 1014 C CA . ALA A 1 130 ? 6.079 11.436 3.293 1.00 84.44 130 ALA A CA 1
ATOM 1015 C C . ALA A 1 130 ? 5.043 11.133 4.394 1.00 84.44 130 ALA A C 1
ATOM 1017 O O . ALA A 1 130 ? 5.394 10.930 5.557 1.00 84.44 130 ALA A O 1
ATOM 1018 N N . VAL A 1 131 ? 3.757 11.041 4.036 1.00 85.88 131 VAL A N 1
ATOM 1019 C CA . VAL A 1 131 ? 2.684 10.669 4.967 1.00 85.88 131 VAL A CA 1
ATOM 1020 C C . VAL A 1 131 ? 2.901 9.292 5.607 1.00 85.88 131 VAL A C 1
ATOM 1022 O O . VAL A 1 131 ? 2.570 9.100 6.779 1.00 85.88 131 VAL A O 1
ATOM 1025 N N . PHE A 1 132 ? 3.481 8.341 4.871 1.00 90.56 132 PHE A N 1
ATOM 1026 C CA . PHE A 1 132 ? 3.767 6.998 5.374 1.00 90.56 132 PHE A CA 1
ATOM 1027 C C . PHE A 1 132 ? 4.854 7.044 6.452 1.00 90.56 132 PHE A C 1
ATOM 1029 O O . PHE A 1 132 ? 4.698 6.421 7.504 1.00 90.56 132 PHE A O 1
ATOM 1036 N N . ASP A 1 133 ? 5.888 7.863 6.251 1.00 87.31 133 ASP A N 1
ATOM 1037 C CA . ASP A 1 133 ? 6.975 8.063 7.213 1.00 87.31 133 ASP A CA 1
ATOM 1038 C C . ASP A 1 133 ? 6.489 8.766 8.481 1.00 87.31 133 ASP A C 1
ATOM 1040 O O . ASP A 1 133 ? 6.735 8.291 9.595 1.00 87.31 133 ASP A O 1
ATOM 1044 N N . VAL A 1 134 ? 5.728 9.855 8.321 1.00 84.31 134 VAL A N 1
ATOM 1045 C CA . VAL A 1 134 ? 5.144 10.617 9.436 1.00 84.31 134 VAL A CA 1
ATOM 1046 C C . VAL A 1 134 ? 4.231 9.721 10.274 1.00 84.31 134 VAL A C 1
ATOM 1048 O O . VAL A 1 134 ? 4.309 9.705 11.505 1.00 84.31 13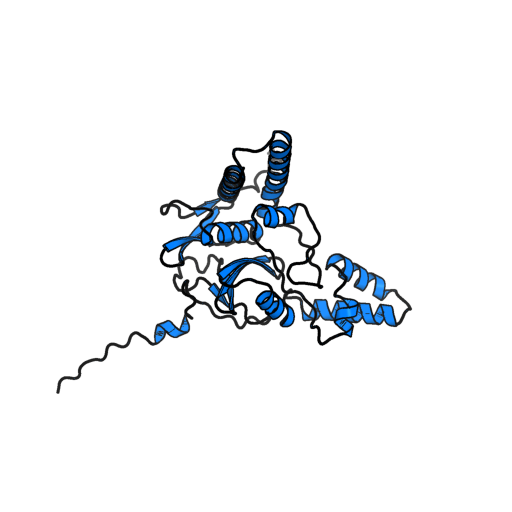4 VAL A O 1
ATOM 1051 N N . LEU A 1 135 ? 3.409 8.896 9.621 1.00 89.00 135 LEU A N 1
ATOM 1052 C CA . LEU A 1 135 ? 2.554 7.935 10.309 1.00 89.00 135 LEU A CA 1
ATOM 1053 C C . LEU A 1 135 ? 3.297 6.673 10.752 1.00 89.00 135 LEU A C 1
ATOM 1055 O O . LEU A 1 135 ? 2.695 5.865 11.456 1.00 89.00 135 LEU A O 1
ATOM 1059 N N . ARG A 1 136 ? 4.580 6.491 10.420 1.00 91.88 136 ARG A N 1
ATOM 1060 C CA . ARG A 1 136 ? 5.373 5.277 10.698 1.00 91.88 136 ARG A CA 1
ATOM 1061 C C . ARG A 1 136 ? 4.728 3.992 10.161 1.00 91.88 136 ARG A C 1
ATOM 1063 O O . ARG A 1 136 ? 4.797 2.935 10.799 1.00 91.88 136 ARG A O 1
ATOM 1070 N N . ILE A 1 137 ? 4.079 4.089 9.006 1.00 95.56 137 ILE A N 1
ATOM 1071 C CA . ILE A 1 137 ? 3.440 2.980 8.298 1.00 95.56 137 ILE A CA 1
ATOM 1072 C C . ILE A 1 137 ? 4.380 2.549 7.168 1.00 95.56 137 ILE A C 1
ATOM 1074 O O . ILE A 1 137 ? 4.597 3.336 6.255 1.00 95.56 137 ILE A O 1
ATOM 1078 N N . PRO A 1 138 ? 4.932 1.323 7.191 1.00 96.94 138 PRO A N 1
ATOM 1079 C CA . PRO A 1 138 ? 5.733 0.834 6.075 1.00 96.94 138 PRO A CA 1
ATOM 1080 C C . PRO A 1 138 ? 4.903 0.784 4.789 1.00 96.94 138 PRO A C 1
ATOM 1082 O O . PRO A 1 138 ? 3.772 0.290 4.808 1.00 96.94 138 PRO A O 1
ATOM 1085 N N . LEU A 1 139 ? 5.480 1.259 3.688 1.00 97.25 139 LEU A N 1
ATOM 1086 C CA . LEU A 1 139 ? 4.930 1.129 2.344 1.00 97.25 139 LEU A CA 1
ATOM 1087 C C . LEU A 1 139 ? 5.791 0.142 1.551 1.00 97.25 139 LEU A C 1
ATOM 1089 O O . LEU A 1 139 ? 7.014 0.271 1.523 1.00 97.25 139 LEU A O 1
ATOM 1093 N N . TYR A 1 140 ? 5.148 -0.831 0.912 1.00 98.06 140 TYR A N 1
ATOM 1094 C CA . TYR A 1 140 ? 5.802 -1.847 0.096 1.00 98.06 140 TYR A CA 1
ATOM 1095 C C . TYR A 1 140 ? 5.216 -1.909 -1.317 1.00 98.06 140 TYR A C 1
ATOM 1097 O O . TYR A 1 140 ? 4.056 -1.565 -1.532 1.00 98.06 140 TYR A O 1
ATOM 1105 N N . HIS A 1 141 ? 5.991 -2.410 -2.272 1.00 97.88 141 HIS A N 1
ATOM 1106 C CA . HIS A 1 141 ? 5.540 -2.929 -3.562 1.00 97.88 141 HIS A CA 1
ATOM 1107 C C . HIS A 1 141 ? 6.249 -4.262 -3.833 1.00 97.88 141 HIS A C 1
ATOM 1109 O O . HIS A 1 141 ? 7.289 -4.557 -3.253 1.00 97.88 141 HIS A O 1
ATOM 1115 N N . GLY A 1 142 ? 5.685 -5.093 -4.709 1.00 97.19 142 GLY A N 1
ATOM 1116 C CA . GLY A 1 142 ? 6.272 -6.394 -5.062 1.00 97.19 142 GLY A CA 1
ATOM 1117 C C . GLY A 1 142 ? 6.642 -6.495 -6.539 1.00 97.19 142 GLY A C 1
ATOM 1118 O O . GLY A 1 142 ? 6.612 -7.577 -7.119 1.00 97.19 142 GLY A O 1
ATOM 1119 N N . TRP A 1 143 ? 6.927 -5.359 -7.172 1.00 97.69 143 TRP A N 1
ATOM 1120 C CA . TRP A 1 143 ? 7.269 -5.285 -8.591 1.00 97.69 143 TRP A CA 1
ATOM 1121 C C . TRP A 1 143 ? 8.787 -5.329 -8.780 1.00 97.69 143 TRP A C 1
ATOM 1123 O O . TRP A 1 143 ? 9.419 -4.296 -8.973 1.00 97.69 143 TRP A O 1
ATOM 1133 N N . LEU A 1 144 ? 9.376 -6.518 -8.636 1.00 97.94 144 LEU A N 1
ATOM 1134 C CA . LEU A 1 144 ? 10.825 -6.736 -8.719 1.00 97.94 144 LEU A CA 1
ATOM 1135 C C . LEU A 1 144 ? 11.148 -7.761 -9.823 1.00 97.94 144 LEU A C 1
ATOM 1137 O O . LEU A 1 144 ? 10.397 -8.733 -9.965 1.00 97.94 144 LEU A O 1
ATOM 1141 N N . PRO A 1 145 ? 12.233 -7.596 -10.598 1.00 97.44 145 PRO A N 1
ATOM 1142 C CA . PRO A 1 145 ? 12.704 -8.626 -11.519 1.00 97.44 145 PRO A CA 1
ATOM 1143 C C . PRO A 1 145 ? 13.172 -9.869 -10.750 1.00 97.44 145 PRO A C 1
ATOM 1145 O O . PRO A 1 145 ? 13.546 -9.787 -9.582 1.00 97.44 145 PRO A O 1
ATOM 1148 N N . ASP A 1 146 ? 13.133 -11.034 -11.396 1.00 96.19 146 ASP A N 1
ATOM 1149 C CA . ASP A 1 146 ? 13.652 -12.268 -10.801 1.00 96.19 146 ASP A CA 1
ATOM 1150 C C . ASP A 1 146 ? 15.193 -12.225 -10.784 1.00 96.19 146 ASP A C 1
ATOM 1152 O O . ASP A 1 146 ? 15.793 -12.082 -11.851 1.00 96.19 146 ASP A O 1
ATOM 1156 N N . PRO A 1 147 ? 15.862 -12.385 -9.625 1.00 95.69 147 PRO A N 1
ATOM 1157 C CA . PRO A 1 147 ? 17.321 -12.372 -9.535 1.00 95.69 147 PRO A CA 1
ATOM 1158 C C . PRO A 1 147 ? 17.997 -13.500 -10.327 1.00 95.69 147 PRO A C 1
ATOM 1160 O O . PRO A 1 147 ? 19.195 -13.418 -10.581 1.00 95.69 147 PRO A O 1
ATOM 1163 N N . GLN A 1 148 ? 17.268 -14.549 -10.726 1.00 95.94 148 GLN A N 1
ATOM 1164 C CA . GLN A 1 148 ? 17.794 -15.592 -11.611 1.00 95.94 148 GLN A CA 1
ATOM 1165 C C . GLN A 1 148 ? 17.934 -15.111 -13.064 1.00 95.94 148 GLN A C 1
ATOM 1167 O O . GLN A 1 148 ? 18.760 -15.645 -13.809 1.00 95.94 148 GLN A O 1
ATOM 1172 N N . ASP A 1 149 ? 17.180 -14.084 -13.465 1.00 96.62 149 ASP A N 1
ATOM 1173 C CA . ASP A 1 149 ? 17.295 -13.439 -14.770 1.00 96.62 149 ASP A CA 1
ATOM 1174 C C . ASP A 1 149 ? 18.228 -12.223 -14.694 1.00 96.62 149 ASP A C 1
ATOM 1176 O O . ASP A 1 149 ? 17.821 -11.059 -14.627 1.00 96.62 149 ASP A O 1
ATOM 1180 N N . ASN A 1 150 ? 19.530 -12.509 -14.731 1.00 96.25 150 ASN A N 1
ATOM 1181 C CA . ASN A 1 150 ? 20.576 -11.487 -14.682 1.00 96.25 150 ASN A CA 1
ATOM 1182 C C . ASN A 1 150 ? 20.449 -10.429 -15.795 1.00 96.25 150 ASN A C 1
ATOM 1184 O O . ASN A 1 150 ? 20.825 -9.271 -15.583 1.00 96.25 150 ASN A O 1
ATOM 1188 N N . ALA A 1 151 ? 19.952 -10.809 -16.978 1.00 96.12 151 ALA A N 1
ATOM 1189 C CA . ALA A 1 151 ? 19.850 -9.906 -18.122 1.00 96.12 151 ALA A CA 1
ATOM 1190 C C . ALA A 1 151 ? 18.741 -8.870 -17.899 1.00 96.12 151 ALA A C 1
ATOM 1192 O O . ALA A 1 151 ? 18.970 -7.665 -18.063 1.00 96.12 151 ALA A O 1
ATOM 1193 N N . THR A 1 152 ? 17.572 -9.322 -17.440 1.00 96.81 152 THR A N 1
ATOM 1194 C CA . THR A 1 152 ? 16.471 -8.432 -17.059 1.00 96.81 152 THR A CA 1
ATOM 1195 C C . THR A 1 152 ? 16.847 -7.572 -15.855 1.00 96.81 152 THR A C 1
ATOM 1197 O O . THR A 1 152 ? 16.669 -6.355 -15.905 1.00 96.81 152 THR A O 1
ATOM 1200 N N . CYS A 1 153 ? 17.454 -8.147 -14.810 1.00 96.81 153 CYS A N 1
ATOM 1201 C CA . CYS A 1 153 ? 17.919 -7.389 -13.642 1.00 96.81 153 CYS A CA 1
ATOM 1202 C C . CYS A 1 153 ? 18.848 -6.232 -14.024 1.00 96.81 153 CYS A C 1
ATOM 1204 O O . CYS A 1 153 ? 18.610 -5.095 -13.616 1.00 96.81 153 CYS A O 1
ATOM 1206 N N . SER A 1 154 ? 19.856 -6.496 -14.861 1.00 95.06 154 SER A N 1
ATOM 1207 C CA . SER A 1 154 ? 20.800 -5.465 -15.321 1.00 95.06 154 SER A CA 1
ATOM 1208 C C . SER A 1 154 ? 20.103 -4.352 -16.112 1.00 95.06 154 SER A C 1
ATOM 1210 O O . SER A 1 154 ? 20.487 -3.188 -16.023 1.00 95.06 154 SER A O 1
ATOM 1212 N N . SER A 1 155 ? 19.043 -4.700 -16.847 1.00 95.88 155 SER A N 1
ATOM 1213 C CA . SER A 1 155 ? 18.293 -3.764 -17.688 1.00 95.88 155 SER A CA 1
ATOM 1214 C C . SER A 1 155 ? 17.292 -2.910 -16.899 1.00 95.88 155 SER A C 1
ATOM 1216 O O . SER A 1 155 ? 16.996 -1.796 -17.336 1.00 95.88 155 SER A O 1
ATOM 1218 N N . VAL A 1 156 ? 16.799 -3.410 -15.755 1.00 97.00 156 VAL A N 1
ATOM 1219 C CA . VAL A 1 156 ? 15.621 -2.889 -15.032 1.00 97.00 156 VAL A CA 1
ATOM 1220 C C . VAL A 1 156 ? 15.938 -2.334 -13.636 1.00 97.00 156 VAL A C 1
ATOM 1222 O O . VAL A 1 156 ? 15.431 -1.270 -13.285 1.00 97.00 156 VAL A O 1
ATOM 1225 N N . MET A 1 157 ? 16.760 -3.013 -12.822 1.00 94.00 157 MET A N 1
ATOM 1226 C CA . MET A 1 157 ? 16.781 -2.806 -11.359 1.00 94.00 157 MET A CA 1
ATOM 1227 C C . MET A 1 157 ? 17.176 -1.389 -10.919 1.00 94.00 157 MET A C 1
ATOM 1229 O O . MET A 1 157 ? 16.735 -0.919 -9.876 1.00 94.00 157 MET A O 1
ATOM 1233 N N . ASN A 1 158 ? 18.007 -0.706 -11.710 1.00 93.75 158 ASN A N 1
ATOM 1234 C CA . ASN A 1 158 ? 18.567 0.603 -11.364 1.00 93.75 158 ASN A CA 1
ATOM 1235 C C . ASN A 1 158 ? 17.666 1.785 -11.749 1.00 93.75 158 ASN A C 1
ATOM 1237 O O . ASN A 1 158 ? 18.062 2.935 -11.563 1.00 93.75 158 ASN A O 1
ATOM 1241 N N . TYR A 1 159 ? 16.479 1.516 -12.287 1.00 97.38 159 TYR A N 1
ATOM 1242 C CA . TYR A 1 159 ? 15.563 2.537 -12.777 1.00 97.38 159 TYR A CA 1
ATOM 1243 C C . TYR A 1 159 ? 14.318 2.629 -11.896 1.00 97.38 159 TYR A C 1
ATOM 1245 O O . TYR A 1 159 ? 13.885 1.653 -11.276 1.00 97.38 159 TYR A O 1
ATOM 1253 N N . SER A 1 160 ? 13.718 3.816 -11.853 1.00 97.94 160 SER A N 1
ATOM 1254 C CA . SER A 1 160 ? 12.306 3.939 -11.498 1.00 97.94 160 SER A CA 1
ATOM 1255 C C . SER A 1 160 ? 11.412 3.548 -12.675 1.00 97.94 160 SER A C 1
ATOM 1257 O O . SER A 1 160 ? 11.887 3.443 -13.808 1.00 97.94 160 SER A O 1
ATOM 1259 N N . TYR A 1 161 ? 10.116 3.336 -12.436 1.00 97.62 161 TYR A N 1
ATOM 1260 C CA . TYR A 1 161 ? 9.167 3.029 -13.512 1.00 97.62 161 TYR A CA 1
ATOM 1261 C C . TYR A 1 161 ? 9.211 4.087 -14.626 1.00 97.62 161 TYR A C 1
ATOM 1263 O O . TYR A 1 161 ? 9.374 3.733 -15.794 1.00 97.62 161 TYR A O 1
ATOM 1271 N N . ASN A 1 162 ? 9.163 5.378 -14.276 1.00 96.81 162 ASN A N 1
ATOM 1272 C CA . ASN A 1 162 ? 9.209 6.455 -15.273 1.00 96.81 162 ASN A CA 1
ATOM 1273 C C . ASN A 1 162 ? 10.517 6.442 -16.080 1.00 96.81 162 ASN A C 1
ATOM 1275 O O . ASN A 1 162 ? 10.486 6.497 -17.308 1.00 96.81 162 ASN A O 1
ATOM 1279 N N . GLN A 1 163 ? 11.662 6.290 -15.406 1.00 97.75 163 GLN A N 1
ATOM 1280 C CA . GLN A 1 163 ? 12.964 6.215 -16.075 1.00 97.75 163 GLN A CA 1
ATOM 1281 C C . GLN A 1 163 ? 13.076 4.986 -16.987 1.00 97.75 163 GLN A C 1
ATOM 1283 O O . GLN A 1 163 ? 13.686 5.055 -18.054 1.00 97.75 163 GLN A O 1
ATOM 1288 N N . LEU A 1 164 ? 12.484 3.856 -16.590 1.00 97.75 164 LEU A N 1
ATOM 1289 C CA . LEU A 1 164 ? 12.493 2.636 -17.391 1.00 97.75 164 LEU A CA 1
ATOM 1290 C C . LEU A 1 164 ? 11.652 2.795 -18.664 1.00 97.75 164 LEU A C 1
ATOM 1292 O O . LEU A 1 164 ? 12.074 2.359 -19.732 1.00 97.75 164 LEU A O 1
ATOM 1296 N N . VAL A 1 165 ? 10.496 3.458 -18.576 1.00 97.56 165 VAL A N 1
ATOM 1297 C CA . VAL A 1 165 ? 9.664 3.776 -19.747 1.00 97.56 165 VAL A CA 1
ATOM 1298 C C . VAL A 1 165 ? 10.413 4.696 -20.716 1.00 97.56 165 VAL A C 1
ATOM 1300 O O . VAL A 1 165 ? 10.431 4.433 -21.919 1.00 97.56 165 VAL A O 1
ATOM 1303 N N . GLU A 1 166 ? 11.090 5.730 -20.212 1.00 96.88 166 GLU A N 1
ATOM 1304 C CA . GLU A 1 166 ? 11.941 6.605 -21.032 1.00 96.88 166 GLU A CA 1
ATOM 1305 C C . GLU A 1 166 ? 13.094 5.834 -21.697 1.00 96.88 166 GLU A C 1
ATOM 1307 O O . GLU A 1 166 ? 13.370 6.020 -22.889 1.00 96.88 166 GLU A O 1
ATOM 1312 N N . LYS A 1 167 ? 13.736 4.913 -20.963 1.00 95.81 167 LYS A N 1
ATOM 1313 C CA . LYS A 1 167 ? 14.763 4.009 -21.502 1.00 95.81 167 LYS A CA 1
ATOM 1314 C C . LYS A 1 167 ? 14.217 3.147 -22.641 1.00 95.81 167 LYS A C 1
ATOM 1316 O O . LYS A 1 167 ? 14.848 3.056 -23.689 1.00 95.81 167 LYS A O 1
ATOM 1321 N N . ILE A 1 168 ? 13.038 2.548 -22.475 1.00 97.12 168 ILE A N 1
ATOM 1322 C CA . ILE A 1 168 ? 12.409 1.725 -23.518 1.00 97.12 168 ILE A CA 1
ATOM 1323 C C . ILE A 1 168 ? 12.152 2.560 -24.775 1.00 97.12 168 ILE A C 1
ATOM 1325 O O . ILE A 1 168 ? 12.486 2.125 -25.873 1.00 97.12 168 ILE A O 1
ATOM 1329 N N . ILE A 1 169 ? 11.604 3.768 -24.639 1.00 96.44 169 ILE A N 1
ATOM 1330 C CA . ILE A 1 169 ? 11.323 4.634 -25.793 1.00 96.44 169 ILE A CA 1
ATOM 1331 C C . ILE A 1 169 ? 12.623 5.019 -26.508 1.00 96.44 169 ILE A C 1
ATOM 1333 O O . ILE A 1 169 ? 12.733 4.816 -27.713 1.00 96.44 169 ILE A O 1
ATOM 1337 N N . SER A 1 170 ? 13.618 5.512 -25.768 1.00 95.06 170 SER A N 1
ATOM 1338 C CA . SER A 1 170 ? 14.905 5.939 -26.339 1.00 95.06 170 SER A CA 1
ATOM 1339 C C . SER A 1 170 ? 15.701 4.793 -26.967 1.00 95.06 170 SER A C 1
ATOM 1341 O O . SER A 1 170 ? 16.404 5.004 -27.955 1.00 95.06 170 SER A O 1
ATOM 1343 N N . SER A 1 171 ? 15.562 3.570 -26.448 1.00 94.81 171 SER A N 1
ATOM 1344 C CA . SER A 1 171 ? 16.241 2.397 -27.001 1.00 94.81 171 SER A CA 1
ATOM 1345 C C . SER A 1 171 ? 15.775 2.037 -28.413 1.00 94.81 171 SER A C 1
ATOM 1347 O O . SER A 1 171 ? 16.586 1.561 -29.201 1.00 94.81 171 SER A O 1
ATOM 1349 N N . LYS A 1 172 ? 14.507 2.308 -28.766 1.00 93.31 172 LYS A N 1
ATOM 1350 C CA . LYS A 1 172 ? 13.905 1.908 -30.054 1.00 93.31 172 LYS A CA 1
ATOM 1351 C C . LYS A 1 172 ? 14.536 2.597 -31.263 1.00 93.31 172 LYS A C 1
ATOM 1353 O O . LYS A 1 172 ? 14.528 2.024 -32.349 1.00 93.31 172 LYS A O 1
ATOM 1358 N N . ASP A 1 173 ? 15.101 3.784 -31.061 1.00 91.88 173 ASP A N 1
ATOM 1359 C CA . ASP A 1 173 ? 15.762 4.571 -32.106 1.00 91.88 173 ASP A CA 1
ATOM 1360 C C . ASP A 1 173 ? 17.294 4.387 -32.113 1.00 91.88 173 ASP A C 1
ATOM 1362 O O . ASP A 1 173 ? 17.996 4.991 -32.928 1.00 91.88 173 ASP A O 1
ATOM 1366 N N . SER A 1 174 ? 17.836 3.565 -31.207 1.00 93.00 174 SER A N 1
ATOM 1367 C CA . SER A 1 174 ? 19.274 3.313 -31.109 1.00 93.00 174 SER A CA 1
ATOM 1368 C C . SER A 1 174 ? 19.766 2.380 -32.217 1.00 93.00 174 SER A C 1
ATOM 1370 O O . SER A 1 174 ? 19.098 1.419 -32.590 1.00 93.00 174 SER A O 1
ATOM 1372 N N . THR A 1 175 ? 20.981 2.621 -32.714 1.00 92.69 175 THR A N 1
ATOM 1373 C CA . THR A 1 175 ? 21.699 1.691 -33.606 1.00 92.69 175 THR A CA 1
ATOM 1374 C C . THR A 1 175 ? 22.626 0.736 -32.852 1.00 92.69 175 THR A C 1
ATOM 1376 O O . THR A 1 175 ? 23.256 -0.114 -33.473 1.00 92.69 175 THR A O 1
ATOM 1379 N N . ASP A 1 176 ? 22.766 0.916 -31.538 1.00 96.00 176 ASP A N 1
ATOM 1380 C CA . ASP A 1 176 ? 23.567 0.056 -30.667 1.00 96.00 176 ASP A CA 1
ATOM 1381 C C . ASP A 1 176 ? 22.755 -1.190 -30.273 1.00 96.00 176 ASP A C 1
ATOM 1383 O O . ASP A 1 176 ? 21.686 -1.078 -29.665 1.00 96.00 176 ASP A O 1
ATOM 1387 N N . GLU A 1 177 ? 23.259 -2.373 -30.639 1.00 94.06 177 GLU A N 1
ATOM 1388 C CA . GLU A 1 177 ? 22.601 -3.661 -30.385 1.00 94.06 177 GLU A CA 1
ATOM 1389 C C . GLU A 1 177 ? 22.420 -3.953 -28.890 1.00 94.06 177 GLU A C 1
ATOM 1391 O O . GLU A 1 177 ? 21.405 -4.539 -28.505 1.00 94.06 177 GLU A O 1
ATOM 1396 N N . ASP A 1 178 ? 23.356 -3.526 -28.036 1.00 93.56 178 ASP A N 1
ATOM 1397 C CA . ASP A 1 178 ? 23.248 -3.736 -26.593 1.00 93.56 178 ASP A CA 1
ATOM 1398 C C . ASP A 1 178 ? 22.134 -2.867 -26.003 1.00 93.56 178 ASP A C 1
ATOM 1400 O O . ASP A 1 178 ? 21.301 -3.366 -25.244 1.00 93.56 178 ASP A O 1
ATOM 1404 N N . VAL A 1 179 ? 22.043 -1.602 -26.427 1.00 94.06 179 VAL A N 1
ATOM 1405 C CA . VAL A 1 179 ? 20.970 -0.685 -26.004 1.00 94.06 179 VAL A CA 1
ATOM 1406 C C . VAL A 1 179 ? 19.599 -1.191 -26.460 1.00 94.06 179 VAL A C 1
ATOM 1408 O O . VAL A 1 179 ? 18.647 -1.178 -25.676 1.00 94.06 179 VAL A O 1
ATOM 1411 N N . LEU A 1 180 ? 19.494 -1.671 -27.705 1.00 95.81 180 LEU A N 1
ATOM 1412 C CA . LEU A 1 180 ? 18.267 -2.277 -28.230 1.00 95.81 180 LEU A CA 1
ATOM 1413 C C . LEU A 1 180 ? 17.854 -3.500 -27.404 1.00 95.81 180 LEU A C 1
ATOM 1415 O O . LEU A 1 180 ? 16.690 -3.635 -27.028 1.00 95.81 180 LEU A O 1
ATOM 1419 N N . ARG A 1 181 ? 18.809 -4.380 -27.085 1.00 95.31 181 ARG A N 1
ATOM 1420 C CA . ARG A 1 181 ? 18.563 -5.581 -26.282 1.00 95.31 181 ARG A CA 1
ATOM 1421 C C . ARG A 1 181 ? 18.079 -5.243 -24.873 1.00 95.31 181 ARG A C 1
ATOM 1423 O O . ARG A 1 181 ? 17.099 -5.833 -24.427 1.00 95.31 181 ARG A O 1
ATOM 1430 N N . GLU A 1 182 ? 18.727 -4.307 -24.181 1.00 95.88 182 GLU A N 1
ATOM 1431 C CA . GLU A 1 182 ? 18.293 -3.874 -22.844 1.00 95.88 182 GLU A CA 1
ATOM 1432 C C . GLU A 1 182 ? 16.879 -3.278 -22.862 1.00 95.88 182 GLU A C 1
ATOM 1434 O O . GLU A 1 182 ? 16.074 -3.549 -21.969 1.00 95.88 182 GLU A O 1
ATOM 1439 N N . GLY A 1 183 ? 16.564 -2.487 -23.892 1.00 96.94 183 GLY A N 1
ATOM 1440 C CA . GLY A 1 183 ? 15.234 -1.924 -24.103 1.00 96.94 183 GLY A CA 1
ATOM 1441 C C . GLY A 1 183 ? 14.151 -2.986 -24.281 1.00 96.94 183 GLY A C 1
ATOM 1442 O O . GLY A 1 183 ? 13.098 -2.907 -23.649 1.00 96.94 183 GLY A O 1
ATOM 1443 N N . LEU A 1 184 ? 14.429 -4.014 -25.089 1.00 96.94 184 LEU A N 1
ATOM 1444 C CA . LEU A 1 184 ? 13.516 -5.139 -25.308 1.00 96.94 184 LEU A CA 1
ATOM 1445 C C . LEU A 1 184 ? 13.281 -5.952 -24.028 1.00 96.94 184 LEU A C 1
ATOM 1447 O O . LEU A 1 184 ? 12.135 -6.277 -23.728 1.00 96.94 184 LEU A O 1
ATOM 1451 N N . LEU A 1 185 ? 14.334 -6.235 -23.252 1.00 97.88 185 LEU A N 1
ATOM 1452 C CA . LEU A 1 185 ? 14.216 -6.941 -21.968 1.00 97.88 185 LEU A CA 1
ATOM 1453 C C . LEU A 1 185 ? 13.369 -6.151 -20.963 1.00 97.88 185 LEU A C 1
ATOM 1455 O O . LEU A 1 185 ? 12.513 -6.717 -20.285 1.00 97.88 185 LEU A O 1
ATOM 1459 N N . ALA A 1 186 ? 13.569 -4.833 -20.890 1.00 97.94 186 ALA A N 1
ATOM 1460 C CA . ALA A 1 186 ? 12.765 -3.959 -20.043 1.00 97.94 186 ALA A CA 1
ATOM 1461 C C . ALA A 1 186 ? 11.286 -3.924 -20.474 1.00 97.94 186 ALA A C 1
ATOM 1463 O O . ALA A 1 186 ? 10.393 -4.017 -19.629 1.00 97.94 186 ALA A O 1
ATOM 1464 N N . GLU A 1 187 ? 11.015 -3.824 -21.779 1.00 98.00 187 GLU A N 1
ATOM 1465 C CA . GLU A 1 187 ? 9.652 -3.842 -22.328 1.00 98.00 187 GLU A CA 1
ATOM 1466 C C . GLU A 1 187 ? 8.957 -5.187 -22.071 1.00 98.00 187 GLU A C 1
ATOM 1468 O O . GLU A 1 187 ? 7.798 -5.222 -21.643 1.00 98.00 187 GLU A O 1
ATOM 1473 N N . GLU A 1 188 ? 9.669 -6.298 -22.267 1.00 98.06 188 GLU A N 1
ATOM 1474 C CA . GLU A 1 188 ? 9.171 -7.642 -21.985 1.00 98.06 188 GLU A CA 1
ATOM 1475 C C . GLU A 1 188 ? 8.876 -7.837 -20.494 1.00 98.06 188 GLU A C 1
ATOM 1477 O O . GLU A 1 188 ? 7.808 -8.346 -20.146 1.00 98.06 188 GLU A O 1
ATOM 1482 N N . PHE A 1 189 ? 9.761 -7.371 -19.609 1.00 98.12 189 PHE A N 1
ATOM 1483 C CA . PHE A 1 189 ? 9.531 -7.407 -18.168 1.00 98.12 189 PHE A CA 1
ATOM 1484 C C . PHE A 1 189 ? 8.239 -6.682 -17.784 1.00 98.12 189 PHE A C 1
ATOM 1486 O O . PHE A 1 189 ? 7.381 -7.284 -17.132 1.00 98.12 189 PHE A O 1
ATOM 1493 N N . LEU A 1 190 ? 8.054 -5.427 -18.216 1.00 97.75 190 LEU A N 1
ATOM 1494 C CA . LEU A 1 190 ? 6.847 -4.653 -17.897 1.00 97.75 190 LEU A CA 1
ATOM 1495 C C . LEU A 1 190 ? 5.578 -5.323 -18.433 1.00 97.75 190 LEU A C 1
ATOM 1497 O O . LEU A 1 190 ? 4.561 -5.367 -17.741 1.00 97.75 190 LEU A O 1
ATOM 1501 N N . LYS A 1 191 ? 5.641 -5.893 -19.640 1.00 97.19 191 LYS A N 1
ATOM 1502 C CA . LYS A 1 191 ? 4.521 -6.619 -20.246 1.00 97.19 191 LYS A CA 1
ATOM 1503 C C . LYS A 1 191 ? 4.166 -7.886 -19.465 1.00 97.19 191 LYS A C 1
ATOM 1505 O O . LYS A 1 191 ? 2.991 -8.124 -19.189 1.00 97.19 191 LYS A O 1
ATOM 1510 N N . ASN A 1 192 ? 5.164 -8.687 -19.097 1.00 95.88 192 ASN A N 1
ATOM 1511 C CA . ASN A 1 192 ? 4.970 -9.961 -18.401 1.00 95.88 192 ASN A CA 1
ATOM 1512 C C . ASN A 1 192 ? 4.569 -9.776 -16.929 1.00 95.88 192 ASN A C 1
ATOM 1514 O O . ASN A 1 192 ? 3.987 -10.678 -16.330 1.00 95.88 192 ASN A O 1
ATOM 1518 N N . SER A 1 193 ? 4.840 -8.603 -16.353 1.00 95.81 193 SER A N 1
ATOM 1519 C CA . SER A 1 193 ? 4.531 -8.256 -14.962 1.00 95.81 193 SER A CA 1
ATOM 1520 C C . SER A 1 193 ? 3.529 -7.101 -14.833 1.00 95.81 193 SER A C 1
ATOM 1522 O O . SER A 1 193 ? 3.526 -6.383 -13.835 1.00 95.81 193 SER A O 1
ATOM 1524 N N . ALA A 1 194 ? 2.624 -6.949 -15.806 1.00 94.88 194 ALA A N 1
ATOM 1525 C CA . ALA A 1 194 ? 1.639 -5.863 -15.858 1.00 94.88 194 ALA A CA 1
ATOM 1526 C C . ALA A 1 194 ? 0.711 -5.776 -14.625 1.00 94.88 194 ALA A C 1
ATOM 1528 O O . ALA A 1 194 ? 0.146 -4.721 -14.353 1.00 94.88 194 ALA A O 1
ATOM 1529 N N . SER A 1 195 ? 0.583 -6.853 -13.839 1.00 92.88 195 SER A N 1
ATOM 1530 C CA . SER A 1 195 ? -0.111 -6.859 -12.540 1.00 92.88 195 SER A CA 1
ATOM 1531 C C . SER A 1 195 ? 0.651 -6.148 -11.410 1.00 92.88 195 SER A C 1
ATOM 1533 O O . SER A 1 195 ? 0.170 -6.140 -10.274 1.00 92.88 195 SER A O 1
ATOM 1535 N N . GLN A 1 196 ? 1.841 -5.605 -11.697 1.00 96.00 196 GLN A N 1
ATOM 1536 C CA . GLN A 1 196 ? 2.739 -4.904 -10.770 1.00 96.00 196 GLN A CA 1
ATOM 1537 C C . GLN A 1 196 ? 3.123 -5.741 -9.538 1.00 96.00 196 GLN A C 1
ATOM 15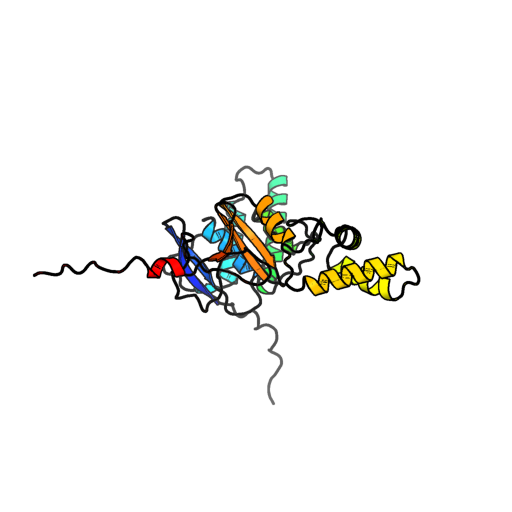39 O O . GLN A 1 196 ? 3.281 -5.233 -8.429 1.00 96.00 196 GLN A O 1
ATOM 1544 N N . LEU A 1 197 ? 3.224 -7.056 -9.725 1.00 95.88 197 LEU A N 1
ATOM 1545 C CA . LEU A 1 197 ? 3.594 -8.014 -8.691 1.00 95.88 197 LEU A CA 1
ATOM 1546 C C . LEU A 1 197 ? 4.301 -9.194 -9.354 1.00 95.88 197 LEU A C 1
ATOM 1548 O O . LEU A 1 197 ? 3.799 -9.714 -10.349 1.00 95.88 197 LEU A O 1
ATOM 1552 N N . THR A 1 198 ? 5.434 -9.624 -8.808 1.00 95.88 198 THR A N 1
ATOM 1553 C CA . THR A 1 198 ? 6.178 -10.805 -9.266 1.00 95.88 198 THR A CA 1
ATOM 1554 C C . THR A 1 198 ? 6.299 -11.834 -8.146 1.00 95.88 198 THR A C 1
ATOM 1556 O O . THR A 1 198 ? 6.155 -11.503 -6.969 1.00 95.88 198 THR A O 1
ATOM 1559 N N . CYS A 1 199 ? 6.573 -13.096 -8.493 1.00 94.25 199 CYS A N 1
ATOM 1560 C CA . CYS A 1 199 ? 6.789 -14.145 -7.491 1.00 94.25 199 CYS A CA 1
ATOM 1561 C C . CYS A 1 199 ? 7.966 -13.797 -6.573 1.00 94.25 199 CYS A C 1
ATOM 1563 O O . CYS A 1 199 ? 7.851 -13.923 -5.356 1.00 94.25 199 CYS A O 1
ATOM 1565 N N . HIS A 1 200 ? 9.065 -13.297 -7.151 1.00 95.88 200 HIS A N 1
ATOM 1566 C CA . HIS A 1 200 ? 10.198 -12.809 -6.372 1.00 95.88 200 HIS A CA 1
ATOM 1567 C C . HIS A 1 200 ? 9.782 -11.664 -5.444 1.00 95.88 200 HIS A C 1
ATOM 1569 O O . HIS A 1 200 ? 10.046 -11.741 -4.254 1.00 95.88 200 HIS A O 1
ATOM 1575 N N . GLY A 1 201 ? 9.041 -10.668 -5.939 1.00 96.81 201 GLY A N 1
ATOM 1576 C CA . GLY A 1 201 ? 8.592 -9.552 -5.110 1.00 96.81 201 GLY A CA 1
ATOM 1577 C C . GLY A 1 201 ? 7.700 -9.963 -3.934 1.00 96.81 201 GLY A C 1
ATOM 1578 O O . GLY A 1 201 ? 7.844 -9.400 -2.854 1.00 96.81 201 GLY A O 1
ATOM 1579 N N . VAL A 1 202 ? 6.828 -10.970 -4.086 1.00 95.19 202 VAL A N 1
ATOM 1580 C CA . VAL A 1 202 ? 6.054 -11.533 -2.957 1.00 95.19 202 VAL A CA 1
ATOM 1581 C C . VAL A 1 202 ? 6.985 -12.132 -1.899 1.00 95.19 202 VAL A C 1
ATOM 1583 O O . VAL A 1 202 ? 6.824 -11.844 -0.712 1.00 95.19 202 VAL A O 1
ATOM 1586 N N . LEU A 1 203 ? 7.980 -12.922 -2.317 1.00 95.19 203 LEU A N 1
ATOM 1587 C CA . LEU A 1 203 ? 8.975 -13.504 -1.410 1.00 95.19 203 LEU A CA 1
ATOM 1588 C C . LEU A 1 203 ? 9.822 -12.422 -0.727 1.00 95.19 203 LEU A C 1
ATOM 1590 O O . LEU A 1 203 ? 10.019 -12.478 0.482 1.00 95.19 203 LEU A O 1
ATOM 1594 N N . SER A 1 204 ? 10.244 -11.393 -1.459 1.00 96.75 204 SER A N 1
ATOM 1595 C CA . SER A 1 204 ? 11.001 -10.269 -0.904 1.00 96.75 204 SER A CA 1
ATOM 1596 C C . SER A 1 204 ? 10.186 -9.472 0.119 1.00 96.75 204 SER A C 1
ATOM 1598 O O . SER A 1 204 ? 10.722 -9.073 1.151 1.00 96.75 204 SER A O 1
ATOM 1600 N N . ILE A 1 205 ? 8.879 -9.266 -0.105 1.00 96.94 205 ILE A N 1
ATOM 1601 C CA . ILE A 1 205 ? 8.001 -8.649 0.906 1.00 96.94 205 ILE A CA 1
ATOM 1602 C C . ILE A 1 205 ? 7.929 -9.558 2.130 1.00 96.94 205 ILE A C 1
ATOM 1604 O O . ILE A 1 205 ? 8.007 -9.078 3.261 1.00 96.94 205 ILE A O 1
ATOM 1608 N N . LEU A 1 206 ? 7.785 -10.866 1.916 1.00 95.12 206 LEU A N 1
ATOM 1609 C CA . LEU A 1 206 ? 7.715 -11.834 2.997 1.00 95.12 206 LEU A CA 1
ATOM 1610 C C . LEU A 1 206 ? 8.997 -11.830 3.837 1.00 95.12 206 LEU A C 1
ATOM 1612 O O . LEU A 1 206 ? 8.906 -11.904 5.055 1.00 95.12 206 LEU A O 1
ATOM 1616 N N . GLU A 1 207 ? 10.173 -11.688 3.239 1.00 94.88 207 GLU A N 1
ATOM 1617 C CA . GLU A 1 207 ? 11.448 -11.598 3.959 1.00 94.88 207 GLU A CA 1
ATOM 1618 C C . GLU A 1 207 ? 11.613 -10.261 4.700 1.00 94.88 207 GLU A C 1
ATOM 1620 O O . GLU A 1 207 ? 11.988 -10.250 5.875 1.00 94.88 207 GLU A O 1
ATOM 1625 N N . SER A 1 208 ? 11.273 -9.144 4.053 1.00 95.25 208 SER A N 1
ATOM 1626 C CA . SER A 1 208 ? 11.482 -7.791 4.589 1.00 95.25 208 SER A CA 1
ATOM 1627 C C . SER A 1 208 ? 10.440 -7.357 5.625 1.00 95.25 208 SER A C 1
ATOM 1629 O O . SER A 1 208 ? 10.755 -6.599 6.548 1.00 95.25 208 SER A O 1
ATOM 1631 N N . ALA A 1 209 ? 9.185 -7.801 5.500 1.00 93.88 209 ALA A N 1
ATOM 1632 C CA . ALA A 1 209 ? 8.109 -7.405 6.403 1.00 93.88 209 ALA A CA 1
ATOM 1633 C C . ALA A 1 209 ? 8.204 -8.148 7.756 1.00 93.88 209 ALA A C 1
ATOM 1635 O O . ALA A 1 209 ? 8.278 -9.383 7.797 1.00 93.88 209 ALA A O 1
ATOM 1636 N N . PRO A 1 210 ? 8.145 -7.444 8.903 1.00 92.44 210 PRO A N 1
ATOM 1637 C CA . PRO A 1 210 ? 8.096 -8.092 10.213 1.00 92.44 210 PRO A CA 1
ATOM 1638 C C . PRO A 1 210 ? 6.788 -8.866 10.433 1.00 92.44 210 PRO A C 1
ATOM 1640 O O . PRO A 1 210 ? 5.716 -8.412 10.033 1.00 92.44 210 PRO A O 1
ATOM 1643 N N . ASN A 1 211 ? 6.857 -10.009 11.125 1.00 92.62 211 ASN A N 1
ATOM 1644 C CA . ASN A 1 211 ? 5.654 -10.730 11.558 1.00 92.62 211 ASN A CA 1
ATOM 1645 C C . ASN A 1 211 ? 4.798 -9.861 12.492 1.00 92.62 211 ASN A C 1
ATOM 1647 O O . ASN A 1 211 ? 5.318 -9.109 13.316 1.00 92.62 211 ASN A O 1
ATOM 1651 N N . HIS A 1 212 ? 3.481 -10.011 12.376 1.00 92.81 212 HIS A N 1
ATOM 1652 C CA . HIS A 1 212 ? 2.451 -9.311 13.142 1.00 92.81 212 HIS A CA 1
ATOM 1653 C C . HIS A 1 212 ? 2.449 -7.787 12.988 1.00 92.81 212 HIS A C 1
ATOM 1655 O O . HIS A 1 212 ? 1.897 -7.078 13.832 1.00 92.81 212 HIS A O 1
ATOM 1661 N N . ARG A 1 213 ? 3.032 -7.269 11.900 1.00 92.56 213 ARG A N 1
ATOM 1662 C CA . ARG A 1 213 ? 3.056 -5.839 11.596 1.00 92.56 213 ARG A CA 1
ATOM 1663 C C . ARG A 1 213 ? 2.117 -5.510 10.439 1.00 92.56 213 ARG A C 1
ATOM 1665 O O . ARG A 1 213 ? 2.082 -6.213 9.434 1.00 92.56 213 ARG A O 1
ATOM 1672 N N . LEU A 1 214 ? 1.367 -4.423 10.608 1.00 97.38 214 LEU A N 1
ATOM 1673 C CA . LEU A 1 214 ? 0.552 -3.817 9.559 1.00 97.38 214 LEU A CA 1
ATOM 1674 C C . LEU A 1 214 ? 1.411 -2.891 8.694 1.00 97.38 214 LEU A C 1
ATOM 1676 O O . LEU A 1 214 ? 2.285 -2.185 9.204 1.00 97.38 214 LEU A O 1
ATOM 1680 N N . ALA A 1 215 ? 1.127 -2.883 7.401 1.00 97.94 215 ALA A N 1
ATOM 1681 C CA . ALA A 1 215 ? 1.784 -2.063 6.395 1.00 97.94 215 ALA A CA 1
ATOM 1682 C C . ALA A 1 215 ? 0.785 -1.698 5.288 1.00 97.94 215 ALA A C 1
ATOM 1684 O O . ALA A 1 215 ? -0.385 -2.090 5.332 1.00 97.94 215 ALA A O 1
ATOM 1685 N N . VAL A 1 216 ? 1.247 -0.959 4.286 1.00 97.81 216 VAL A N 1
ATOM 1686 C CA . VAL A 1 216 ? 0.503 -0.706 3.052 1.00 97.81 216 VAL A CA 1
ATOM 1687 C C . VAL A 1 216 ? 1.262 -1.308 1.873 1.00 97.81 216 VAL A C 1
ATOM 1689 O O . VAL A 1 216 ? 2.486 -1.230 1.811 1.00 97.81 216 VAL A O 1
ATOM 1692 N N . LEU A 1 217 ? 0.535 -1.926 0.947 1.00 97.31 217 LEU A N 1
ATOM 1693 C CA . LEU A 1 217 ? 1.049 -2.486 -0.298 1.00 97.31 217 LEU A CA 1
ATOM 1694 C C . LEU A 1 217 ? 0.514 -1.677 -1.481 1.00 97.31 217 LEU A C 1
ATOM 1696 O O . LEU A 1 217 ? -0.699 -1.551 -1.637 1.00 97.31 217 LEU A O 1
ATOM 1700 N N . PHE A 1 218 ? 1.408 -1.189 -2.334 1.00 96.25 218 PHE A N 1
ATOM 1701 C CA . PHE A 1 218 ? 1.080 -0.640 -3.643 1.00 96.25 218 PHE A CA 1
ATOM 1702 C C . PHE A 1 218 ? 1.143 -1.747 -4.703 1.00 96.25 218 PHE A C 1
ATOM 1704 O O . PHE A 1 218 ? 2.182 -2.386 -4.891 1.00 96.25 218 PHE A O 1
ATOM 1711 N N . ARG A 1 219 ? 0.021 -1.988 -5.386 1.00 94.31 219 ARG A N 1
ATOM 1712 C CA . ARG A 1 219 ? -0.105 -2.976 -6.466 1.00 94.31 219 ARG A CA 1
ATOM 1713 C C . ARG A 1 219 ? -1.209 -2.557 -7.428 1.00 94.31 219 ARG A C 1
ATOM 1715 O O . ARG A 1 219 ? -2.312 -2.246 -6.995 1.00 94.31 219 ARG A O 1
ATOM 1722 N N . ASN A 1 220 ? -0.938 -2.644 -8.726 1.00 91.44 220 ASN A N 1
ATOM 1723 C CA . ASN A 1 220 ? -1.894 -2.386 -9.804 1.00 91.44 220 ASN A CA 1
ATOM 1724 C C . ASN A 1 220 ? -2.612 -1.032 -9.649 1.00 91.44 220 ASN A C 1
ATOM 1726 O O . ASN A 1 220 ? -3.838 -0.955 -9.707 1.00 91.44 220 ASN A O 1
ATOM 1730 N N . ASN A 1 221 ? -1.836 0.027 -9.393 1.00 89.94 221 ASN A N 1
ATOM 1731 C CA . ASN A 1 221 ? -2.328 1.388 -9.131 1.00 89.94 221 ASN A CA 1
ATOM 1732 C C . ASN A 1 221 ? -3.318 1.487 -7.950 1.00 89.94 221 ASN A C 1
ATOM 1734 O O . ASN A 1 221 ? -4.167 2.378 -7.913 1.00 89.94 221 ASN A O 1
ATOM 1738 N N . HIS A 1 222 ? -3.223 0.568 -6.987 1.00 91.62 222 HIS A N 1
ATOM 1739 C CA . HIS A 1 222 ? -4.081 0.507 -5.811 1.00 91.62 222 HIS A CA 1
ATOM 1740 C C . HIS A 1 222 ? -3.261 0.328 -4.531 1.00 91.62 222 HIS A C 1
ATOM 1742 O O . HIS A 1 222 ? -2.168 -0.241 -4.550 1.00 91.62 222 HIS A O 1
ATOM 1748 N N . PHE A 1 223 ? -3.810 0.801 -3.411 1.00 94.44 223 PHE A N 1
ATOM 1749 C CA . PHE A 1 223 ? -3.213 0.673 -2.085 1.00 94.44 223 PHE A CA 1
ATOM 1750 C C . PHE A 1 223 ? -4.032 -0.288 -1.233 1.00 94.44 223 PHE A C 1
ATOM 1752 O O . PHE A 1 223 ? -5.235 -0.113 -1.062 1.00 94.44 223 PHE A O 1
ATOM 1759 N N . LEU A 1 224 ? -3.364 -1.290 -0.674 1.00 95.19 224 LEU A N 1
ATOM 1760 C CA . LEU A 1 224 ? -3.964 -2.347 0.131 1.00 95.19 224 LEU A CA 1
ATOM 1761 C C . LEU A 1 224 ? -3.379 -2.306 1.540 1.00 95.19 224 LEU A C 1
ATOM 1763 O O . LEU A 1 224 ? -2.175 -2.121 1.710 1.00 95.19 224 LEU A O 1
ATOM 1767 N N . THR A 1 225 ? -4.200 -2.528 2.564 1.00 97.88 225 THR A N 1
ATOM 1768 C CA . THR A 1 225 ? -3.684 -2.791 3.913 1.00 97.88 225 THR A CA 1
ATOM 1769 C C . THR A 1 225 ? -3.088 -4.196 3.947 1.00 97.88 225 THR A C 1
ATOM 1771 O O . THR A 1 225 ? -3.793 -5.169 3.686 1.00 97.88 225 THR A O 1
ATOM 1774 N N . LEU A 1 226 ? -1.800 -4.295 4.265 1.00 97.94 226 LEU A N 1
ATOM 1775 C CA . LEU A 1 226 ? -1.024 -5.532 4.314 1.00 97.94 226 LEU A CA 1
ATOM 1776 C C . LEU A 1 226 ? -0.796 -5.959 5.768 1.00 97.94 226 LEU A C 1
ATOM 1778 O O . LEU A 1 226 ? -0.506 -5.128 6.632 1.00 97.94 226 LEU A O 1
ATOM 1782 N N . TYR A 1 227 ? -0.865 -7.259 6.027 1.00 97.62 227 TYR A N 1
ATOM 1783 C CA . TYR A 1 227 ? -0.511 -7.866 7.302 1.00 97.62 227 TYR A CA 1
ATOM 1784 C C . TYR A 1 227 ? 0.287 -9.149 7.079 1.00 97.62 227 TYR A C 1
ATOM 1786 O O . TYR A 1 227 ? -0.043 -9.942 6.201 1.00 97.62 227 TYR A O 1
ATOM 1794 N N . LYS A 1 228 ? 1.327 -9.370 7.887 1.00 95.50 228 LYS A N 1
ATOM 1795 C CA . LYS A 1 228 ? 2.084 -10.627 7.895 1.00 95.50 228 LYS A CA 1
AT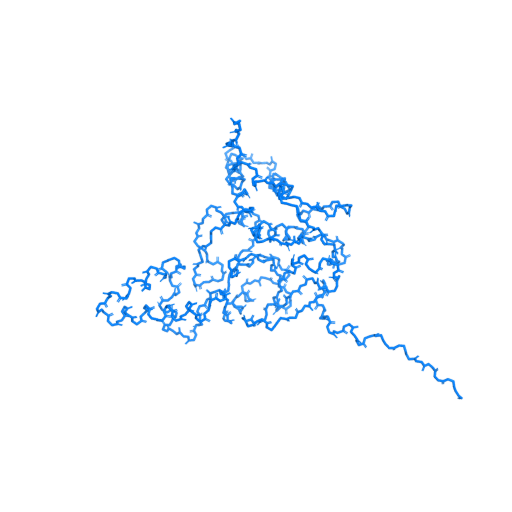OM 1796 C C . LYS A 1 228 ? 1.779 -11.414 9.165 1.00 95.50 228 LYS A C 1
ATOM 1798 O O . LYS A 1 228 ? 1.962 -10.884 10.261 1.00 95.50 228 LYS A O 1
ATOM 1803 N N . LYS A 1 229 ? 1.390 -12.683 9.042 1.00 92.88 229 LYS A N 1
ATOM 1804 C CA . LYS A 1 229 ? 1.209 -13.612 10.169 1.00 92.88 229 LYS A CA 1
ATOM 1805 C C . LYS A 1 229 ? 1.922 -14.915 9.859 1.00 92.88 229 LYS A C 1
ATOM 1807 O O . LYS A 1 229 ? 1.694 -15.470 8.800 1.00 92.88 229 LYS A O 1
ATOM 1812 N N . GLU A 1 230 ? 2.769 -15.390 10.772 1.00 90.31 230 GLU A N 1
ATOM 1813 C CA . GLU A 1 230 ? 3.374 -16.734 10.688 1.00 90.31 230 GLU A CA 1
ATOM 1814 C C . GLU A 1 230 ? 4.018 -17.058 9.326 1.00 90.31 230 GLU A C 1
ATOM 1816 O O . GLU A 1 230 ? 3.977 -18.185 8.851 1.00 90.31 230 GLU A O 1
ATOM 1821 N N . ASN A 1 231 ? 4.676 -16.064 8.720 1.00 86.88 231 ASN A N 1
ATOM 1822 C CA . ASN A 1 231 ? 5.291 -16.184 7.396 1.00 86.88 231 ASN A CA 1
ATOM 1823 C C . ASN A 1 231 ? 4.308 -16.356 6.217 1.00 86.88 231 ASN A C 1
ATOM 1825 O O . ASN A 1 231 ? 4.692 -16.839 5.155 1.00 86.88 231 ASN A O 1
ATOM 1829 N N . GLU A 1 232 ? 3.083 -15.870 6.375 1.00 93.06 232 GLU A N 1
ATOM 1830 C CA . GLU A 1 232 ? 2.110 -15.668 5.306 1.00 93.06 232 GLU A CA 1
ATOM 1831 C C . GLU A 1 232 ? 1.713 -14.188 5.224 1.00 93.06 232 GLU A C 1
ATOM 1833 O O . GLU A 1 232 ? 1.668 -13.473 6.234 1.00 93.06 232 GLU A O 1
ATOM 1838 N N . LEU A 1 233 ? 1.450 -13.715 4.005 1.00 95.50 233 LEU A N 1
ATOM 1839 C CA . LEU A 1 233 ? 1.013 -12.349 3.728 1.00 95.50 233 LEU A CA 1
ATOM 1840 C C . LEU A 1 233 ? -0.491 -12.321 3.471 1.00 95.50 233 LEU A C 1
ATOM 1842 O O . LEU A 1 233 ? -1.031 -13.169 2.762 1.00 95.50 233 LEU A O 1
ATOM 1846 N N . PHE A 1 234 ? -1.143 -11.295 4.000 1.00 96.44 234 PHE A N 1
ATOM 1847 C CA . PHE A 1 234 ? -2.577 -11.085 3.895 1.00 96.44 234 PHE A CA 1
ATOM 1848 C C . PHE A 1 234 ? -2.871 -9.643 3.508 1.00 96.44 234 PHE A C 1
ATOM 1850 O O . PHE A 1 234 ? -2.292 -8.712 4.069 1.00 96.44 234 PHE A O 1
ATOM 1857 N N . THR A 1 235 ? -3.808 -9.448 2.591 1.00 96.81 235 THR A N 1
ATOM 1858 C CA . THR A 1 235 ? -4.374 -8.138 2.266 1.00 96.81 235 THR A CA 1
ATOM 1859 C C . THR A 1 235 ? -5.781 -8.029 2.832 1.00 96.81 235 THR A C 1
ATOM 1861 O O . THR A 1 235 ? -6.556 -8.983 2.793 1.00 96.81 235 THR A O 1
ATOM 1864 N N . LEU A 1 236 ? -6.111 -6.877 3.412 1.00 97.50 236 LEU A N 1
ATOM 1865 C CA . LEU A 1 236 ? -7.432 -6.642 3.986 1.00 97.50 236 LEU A CA 1
ATOM 1866 C C . LEU A 1 236 ? -8.484 -6.561 2.875 1.00 97.50 236 LEU A C 1
ATOM 1868 O O . LEU A 1 236 ? -8.323 -5.800 1.922 1.00 97.50 236 LEU A O 1
ATOM 1872 N N . VAL A 1 237 ? -9.587 -7.290 3.031 1.00 95.94 237 VAL A N 1
ATOM 1873 C CA . VAL A 1 237 ? -10.723 -7.231 2.107 1.00 95.94 237 VAL A CA 1
ATOM 1874 C C . VAL A 1 237 ? -11.549 -5.988 2.416 1.00 95.94 237 VAL A C 1
ATOM 1876 O O . VAL A 1 237 ? -12.293 -5.941 3.399 1.00 95.94 237 VAL A O 1
ATOM 1879 N N . THR A 1 238 ? -11.418 -4.975 1.565 1.00 95.38 238 THR A N 1
ATOM 1880 C CA . THR A 1 238 ? -12.110 -3.687 1.710 1.00 95.38 238 THR A CA 1
ATOM 1881 C C . THR A 1 238 ? -13.289 -3.521 0.757 1.00 95.38 238 THR A C 1
ATOM 1883 O O . THR A 1 238 ? -14.046 -2.573 0.923 1.00 95.38 238 THR A O 1
ATOM 1886 N N . ASP A 1 239 ? -13.509 -4.418 -0.205 1.00 93.00 239 ASP A N 1
ATOM 1887 C CA . ASP A 1 239 ? -14.638 -4.308 -1.136 1.00 93.00 239 ASP A CA 1
ATOM 1888 C C . ASP A 1 239 ? -15.992 -4.334 -0.390 1.00 93.00 239 ASP A C 1
ATOM 1890 O O . ASP A 1 239 ? -16.284 -5.231 0.414 1.00 93.00 239 ASP A O 1
ATOM 1894 N N . GLN A 1 240 ? -16.827 -3.321 -0.645 1.00 92.62 240 GLN A N 1
ATOM 1895 C CA . GLN A 1 240 ? -18.109 -3.135 0.040 1.00 92.62 240 GLN A CA 1
ATOM 1896 C C . GLN A 1 240 ? -19.113 -4.274 -0.229 1.00 92.62 240 GLN A C 1
ATOM 1898 O O . GLN A 1 240 ? -20.006 -4.509 0.589 1.00 92.62 240 GLN A O 1
ATOM 1903 N N . GLY A 1 241 ? -18.960 -5.046 -1.305 1.00 92.88 241 GLY A N 1
ATOM 1904 C CA . GLY A 1 241 ? -19.733 -6.263 -1.563 1.00 92.88 241 GLY A CA 1
ATOM 1905 C C . GLY A 1 241 ? -19.603 -7.315 -0.453 1.00 92.88 241 GLY A C 1
ATOM 1906 O O . GLY A 1 241 ? -20.521 -8.115 -0.249 1.00 92.88 241 GLY A O 1
ATOM 1907 N N . PHE A 1 242 ? -18.526 -7.269 0.341 1.00 93.19 242 PHE A N 1
ATOM 1908 C CA . PHE A 1 242 ? -18.310 -8.138 1.503 1.00 93.19 242 PHE A CA 1
ATOM 1909 C C . PHE A 1 242 ? -18.699 -7.504 2.844 1.00 93.19 242 PHE A C 1
ATOM 1911 O O . PHE A 1 242 ? -18.412 -8.088 3.895 1.00 93.19 242 PHE A O 1
ATOM 1918 N N . LEU A 1 243 ? -19.372 -6.347 2.853 1.00 93.88 243 LEU A N 1
ATOM 1919 C CA . LEU A 1 243 ? -19.749 -5.621 4.074 1.00 93.88 243 LEU A CA 1
ATOM 1920 C C . LEU A 1 243 ? -20.479 -6.513 5.096 1.00 93.88 243 LEU A C 1
ATOM 1922 O O . LEU A 1 243 ? -20.151 -6.499 6.279 1.00 93.88 243 LEU A O 1
ATOM 1926 N N . THR A 1 244 ? -21.418 -7.346 4.638 1.00 93.25 244 THR A N 1
ATOM 1927 C CA . THR A 1 244 ? -22.236 -8.229 5.495 1.00 93.25 244 THR A CA 1
ATOM 1928 C C . THR A 1 244 ? -21.623 -9.615 5.736 1.00 93.25 244 THR A C 1
ATOM 1930 O O . THR A 1 244 ? -22.204 -10.435 6.446 1.00 93.25 244 THR A O 1
ATOM 1933 N N . LYS A 1 245 ? -20.454 -9.911 5.153 1.00 93.81 245 LYS A N 1
ATOM 1934 C CA . LYS A 1 245 ? -19.791 -11.221 5.238 1.00 93.81 245 LYS A CA 1
ATOM 1935 C C . LYS A 1 245 ? -18.756 -11.221 6.364 1.00 93.81 245 LYS A C 1
ATOM 1937 O O . LYS A 1 245 ? -17.603 -10.854 6.149 1.00 93.81 245 LYS A O 1
ATOM 1942 N N . SER A 1 246 ? -19.154 -11.629 7.568 1.00 88.88 246 SER A N 1
ATOM 1943 C CA . SER A 1 246 ? -18.270 -11.654 8.749 1.00 88.88 246 SER A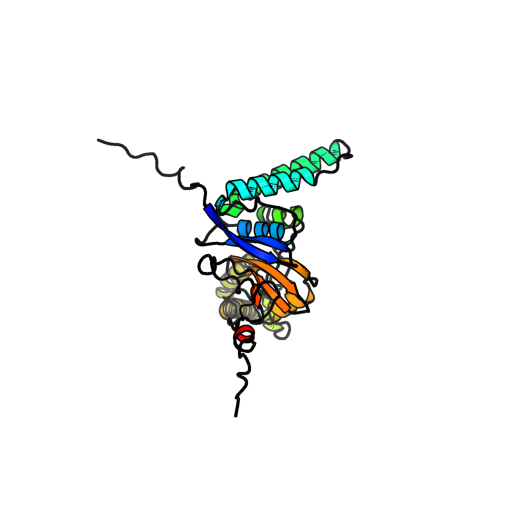 CA 1
ATOM 1944 C C . SER A 1 246 ? -17.095 -12.633 8.628 1.00 88.88 246 SER A C 1
ATOM 1946 O O . SER A 1 246 ? -16.024 -12.345 9.148 1.00 88.88 246 SER A O 1
ATOM 1948 N N . GLY A 1 247 ? -17.267 -13.745 7.906 1.00 93.06 247 GLY A N 1
ATOM 1949 C CA . GLY A 1 247 ? -16.217 -14.748 7.671 1.00 93.06 247 GLY A CA 1
ATOM 1950 C C . GLY A 1 247 ? -15.199 -14.388 6.581 1.00 93.06 247 GLY A C 1
ATOM 1951 O O . GLY A 1 247 ? -14.395 -15.234 6.211 1.00 93.06 247 GLY A O 1
ATOM 1952 N N . ILE A 1 248 ? -15.257 -13.173 6.024 1.00 95.81 248 ILE A N 1
ATOM 1953 C CA . ILE A 1 248 ? -14.335 -12.697 4.984 1.00 95.81 248 ILE A CA 1
ATOM 1954 C C . ILE A 1 248 ? -13.740 -11.378 5.459 1.00 95.81 248 ILE A C 1
ATOM 1956 O O . ILE A 1 248 ? -14.433 -10.362 5.500 1.00 95.81 248 ILE A O 1
ATOM 1960 N N . VAL A 1 249 ? -12.472 -11.397 5.847 1.00 97.06 249 VAL A N 1
ATOM 1961 C CA . VAL A 1 249 ? -11.749 -10.233 6.376 1.00 97.06 249 VAL A CA 1
ATOM 1962 C C . VAL A 1 249 ? -10.411 -10.070 5.679 1.00 97.06 249 VAL A C 1
ATOM 1964 O O . VAL A 1 249 ? -10.070 -8.957 5.291 1.00 97.06 249 VAL A O 1
ATOM 1967 N N . TRP A 1 250 ? -9.686 -11.166 5.481 1.00 96.81 250 TRP A N 1
ATOM 1968 C CA . TRP A 1 250 ? -8.385 -11.160 4.830 1.00 96.81 250 TRP A CA 1
ATOM 1969 C C . TRP A 1 250 ? -8.404 -12.013 3.567 1.00 96.81 250 TRP A C 1
ATOM 1971 O O . TRP A 1 250 ? -9.187 -12.955 3.437 1.00 96.81 250 TRP A O 1
ATOM 1981 N N . GLU A 1 251 ? -7.523 -11.669 2.643 1.00 95.19 251 GLU A N 1
ATOM 1982 C CA . GLU A 1 251 ? -7.226 -12.415 1.431 1.00 95.19 251 GLU A CA 1
ATOM 1983 C C . GLU A 1 251 ? -5.736 -12.765 1.437 1.00 95.19 251 GLU A C 1
ATOM 1985 O O . GLU A 1 251 ? -4.896 -11.906 1.710 1.00 95.19 251 GLU A O 1
ATOM 1990 N N . THR A 1 252 ? -5.389 -14.023 1.175 1.00 94.44 252 THR A N 1
ATOM 1991 C CA . THR A 1 252 ? -3.983 -14.453 1.130 1.00 94.44 252 THR A CA 1
ATOM 1992 C C . THR A 1 252 ? -3.259 -13.849 -0.072 1.00 94.44 252 THR A C 1
ATOM 1994 O O . THR A 1 252 ? -3.723 -13.982 -1.203 1.00 94.44 252 THR A O 1
ATOM 1997 N N . LEU A 1 253 ? -2.066 -13.298 0.142 1.00 92.19 253 LEU A N 1
ATOM 1998 C CA . LEU A 1 253 ? -1.164 -12.835 -0.910 1.00 92.19 253 LEU A CA 1
ATOM 1999 C C . LEU A 1 253 ? -0.054 -13.873 -1.136 1.00 92.19 253 LEU A C 1
ATOM 2001 O O . LEU A 1 253 ? 1.080 -13.704 -0.694 1.00 92.19 253 LEU A O 1
ATOM 2005 N N . SER A 1 254 ? -0.406 -14.976 -1.795 1.00 80.25 254 SER A N 1
ATOM 2006 C CA . SER A 1 254 ? 0.483 -16.125 -2.033 1.00 80.25 254 SER A CA 1
ATOM 2007 C C . SER A 1 254 ? 1.038 -16.188 -3.460 1.00 80.25 254 SER A C 1
ATOM 2009 O O . SER A 1 254 ? 2.103 -16.760 -3.680 1.00 80.25 254 SER A O 1
ATOM 2011 N N . SER A 1 255 ? 0.334 -15.617 -4.443 1.00 75.69 255 SER A N 1
ATOM 2012 C CA . SER A 1 255 ? 0.712 -15.706 -5.854 1.00 75.69 255 SER A CA 1
ATOM 2013 C C . SER A 1 255 ? 0.338 -14.460 -6.658 1.00 75.69 255 SER A C 1
ATOM 2015 O O . SER A 1 255 ? -0.503 -13.645 -6.272 1.00 75.69 255 SER A O 1
ATOM 2017 N N . VAL A 1 256 ? 0.969 -14.326 -7.825 1.00 75.50 256 VAL A N 1
ATOM 2018 C CA . VAL A 1 256 ? 0.701 -13.245 -8.785 1.00 75.50 256 VAL A CA 1
ATOM 2019 C C . VAL A 1 256 ? -0.638 -13.446 -9.506 1.00 75.50 256 VAL A C 1
ATOM 2021 O O . VAL A 1 256 ? -1.304 -12.468 -9.844 1.00 75.50 256 VAL A O 1
ATOM 2024 N N . GLN A 1 257 ? -1.038 -14.705 -9.717 1.00 65.88 257 GLN A N 1
ATOM 2025 C CA . GLN A 1 257 ? -2.119 -15.110 -10.627 1.00 65.88 257 GLN A CA 1
ATOM 2026 C C . GLN A 1 257 ? -3.515 -15.140 -9.989 1.00 65.88 257 GLN A C 1
ATOM 2028 O O . GLN A 1 257 ? -4.487 -15.406 -10.689 1.00 65.88 257 GLN A O 1
ATOM 2033 N N . GLY A 1 258 ? -3.636 -14.804 -8.701 1.00 63.06 258 GLY A N 1
ATOM 2034 C CA . GLY A 1 258 ? -4.942 -14.675 -8.051 1.00 63.06 258 GLY A CA 1
ATOM 2035 C C . GLY A 1 258 ? -5.501 -15.977 -7.476 1.00 63.06 258 GLY A C 1
ATOM 2036 O O . GLY A 1 258 ? -6.688 -16.024 -7.174 1.00 63.06 258 GLY A O 1
ATOM 2037 N N . ASP A 1 259 ? -4.664 -17.002 -7.275 1.00 70.00 259 ASP A N 1
ATOM 2038 C CA . ASP A 1 259 ? -5.003 -18.142 -6.412 1.00 70.00 259 ASP A CA 1
ATOM 2039 C C . ASP A 1 259 ? -4.992 -17.673 -4.951 1.00 70.00 259 ASP A C 1
ATOM 2041 O O . ASP A 1 259 ? -4.038 -17.895 -4.200 1.00 70.00 259 ASP A O 1
ATOM 2045 N N . THR A 1 260 ? -6.029 -16.928 -4.580 1.00 82.69 260 THR A N 1
ATOM 2046 C CA . THR A 1 260 ? -6.202 -16.349 -3.255 1.00 82.69 260 THR A CA 1
ATOM 2047 C C . THR A 1 260 ? -7.308 -17.068 -2.498 1.00 82.69 260 THR A C 1
ATOM 2049 O O . THR A 1 260 ? -8.297 -17.541 -3.060 1.00 82.69 260 THR A O 1
ATOM 2052 N N . ASN A 1 261 ? -7.132 -17.169 -1.186 1.00 91.31 261 ASN A N 1
ATOM 2053 C CA . ASN A 1 261 ? -8.130 -17.696 -0.276 1.00 91.31 261 ASN A CA 1
ATOM 2054 C C . ASN A 1 261 ? -8.608 -16.578 0.642 1.00 91.31 261 ASN A C 1
ATOM 2056 O O . ASN A 1 261 ? -7.805 -15.824 1.196 1.00 91.31 261 ASN A O 1
ATOM 2060 N N . PHE A 1 262 ? -9.924 -16.509 0.837 1.00 94.38 262 PHE A N 1
ATOM 2061 C CA . PHE A 1 262 ? -10.513 -15.648 1.851 1.00 94.38 262 PHE A CA 1
ATOM 2062 C C . PHE A 1 262 ? -10.512 -16.331 3.213 1.00 94.38 262 PHE A C 1
ATOM 2064 O O . PHE A 1 262 ? -10.941 -17.488 3.348 1.00 94.38 262 PHE A O 1
ATOM 2071 N N . THR A 1 263 ? -10.107 -15.572 4.223 1.00 95.19 263 THR A N 1
ATOM 2072 C CA . THR A 1 263 ? -10.122 -15.990 5.621 1.00 95.19 263 THR A CA 1
ATOM 2073 C C . THR A 1 263 ? -10.930 -15.023 6.476 1.00 95.19 263 THR A C 1
ATOM 2075 O O . THR A 1 263 ? -11.118 -13.850 6.130 1.00 95.19 263 THR A O 1
ATOM 2078 N N . ASP A 1 264 ? -11.379 -15.502 7.631 1.00 95.06 264 ASP A N 1
ATOM 2079 C CA . ASP A 1 264 ? -11.931 -14.645 8.675 1.00 95.06 264 ASP A CA 1
ATOM 2080 C C . ASP A 1 264 ? -10.830 -13.836 9.391 1.00 95.06 264 ASP A C 1
ATOM 2082 O O . ASP A 1 264 ? -9.661 -13.842 8.992 1.00 95.06 264 ASP A O 1
ATOM 2086 N N . ALA A 1 265 ? -11.209 -13.096 10.436 1.00 94.94 265 ALA A N 1
ATOM 2087 C CA . ALA A 1 265 ? -10.289 -12.249 11.192 1.00 94.94 265 ALA A CA 1
ATOM 2088 C C . ALA A 1 265 ? -9.235 -13.030 12.000 1.00 94.94 265 ALA A C 1
ATOM 2090 O O . ALA A 1 265 ? -8.207 -12.450 12.352 1.00 94.94 265 ALA A O 1
ATOM 2091 N N . ASP A 1 266 ? -9.473 -14.320 12.255 1.00 93.81 266 ASP A N 1
ATOM 2092 C CA . ASP A 1 266 ? -8.553 -15.225 12.949 1.00 93.81 266 ASP A CA 1
ATOM 2093 C C . ASP A 1 266 ? -7.659 -16.005 11.969 1.00 93.81 266 ASP A C 1
ATOM 2095 O O . ASP A 1 266 ? -6.812 -16.802 12.389 1.00 93.81 266 ASP A O 1
ATOM 2099 N N . PHE A 1 267 ? -7.749 -15.677 10.673 1.00 93.44 267 PHE A N 1
ATOM 2100 C CA . PHE A 1 267 ? -6.994 -16.269 9.566 1.00 93.44 267 PHE A CA 1
ATOM 2101 C C . PHE A 1 267 ? -7.401 -17.712 9.246 1.00 93.44 267 PHE A C 1
ATOM 2103 O O . PHE A 1 267 ? -6.638 -18.463 8.641 1.00 93.44 267 PHE A O 1
ATOM 2110 N N . LEU A 1 268 ? -8.625 -18.108 9.611 1.00 91.50 268 LEU A N 1
ATOM 2111 C CA . LEU A 1 268 ? -9.177 -19.408 9.248 1.00 91.50 268 LEU A CA 1
ATOM 2112 C C . LEU A 1 268 ? -9.858 -19.329 7.881 1.00 91.50 268 LEU A C 1
ATOM 2114 O O . LEU A 1 268 ? -10.649 -18.426 7.600 1.00 91.50 268 LEU A O 1
ATOM 2118 N N . SER A 1 269 ? -9.548 -20.294 7.016 1.00 84.81 269 SER A N 1
ATOM 2119 C CA . SER A 1 269 ? -10.118 -20.363 5.670 1.00 84.81 269 SER A CA 1
ATOM 2120 C C . SER A 1 269 ? -11.622 -20.636 5.703 1.00 84.81 269 SER A C 1
ATOM 2122 O O . SER A 1 269 ? -12.104 -21.509 6.428 1.00 84.81 269 SER A O 1
ATOM 2124 N N . SER A 1 270 ? -12.362 -19.944 4.837 1.00 66.88 270 SER A N 1
ATOM 2125 C CA . SER A 1 270 ? -13.818 -20.104 4.686 1.00 66.88 270 SER A CA 1
ATOM 2126 C C . SER A 1 270 ? -14.266 -21.533 4.319 1.00 66.88 270 SER A C 1
ATOM 2128 O O . SER A 1 270 ? -15.387 -21.922 4.643 1.00 66.88 270 SER A O 1
ATOM 2130 N N . GLN A 1 271 ? -13.393 -22.351 3.714 1.00 57.31 271 GLN A N 1
ATOM 2131 C CA . GLN A 1 271 ? -13.663 -23.766 3.411 1.00 57.31 271 GLN A CA 1
ATOM 2132 C C . GLN A 1 271 ? -13.646 -24.679 4.651 1.00 57.31 271 GLN A C 1
ATOM 2134 O O . GLN A 1 271 ? -14.274 -25.737 4.656 1.00 57.31 271 GLN A O 1
ATOM 2139 N N . THR A 1 272 ? -12.959 -24.285 5.724 1.00 46.25 272 THR A N 1
ATOM 2140 C CA . THR A 1 272 ? -12.785 -25.127 6.918 1.00 46.25 272 THR A CA 1
ATOM 2141 C C . THR A 1 272 ? -14.026 -25.105 7.821 1.00 46.25 272 THR A C 1
ATOM 2143 O O . THR A 1 272 ? -14.280 -26.057 8.556 1.00 46.25 272 THR A O 1
ATOM 2146 N N . GLN A 1 273 ? -14.866 -24.069 7.715 1.00 44.59 273 GLN A N 1
ATOM 2147 C CA . GLN A 1 273 ? -16.060 -23.906 8.555 1.00 44.59 273 GLN A CA 1
ATOM 2148 C C . GLN A 1 273 ? -17.227 -24.844 8.178 1.00 44.59 273 GLN A C 1
ATOM 2150 O O . GLN A 1 273 ? -18.137 -25.038 8.983 1.00 44.59 273 GLN A O 1
ATOM 2155 N N . SER A 1 274 ? -17.211 -25.488 7.002 1.00 37.19 274 SER A N 1
ATOM 2156 C CA . SER A 1 274 ? -18.261 -26.443 6.599 1.00 37.19 274 SER A CA 1
ATOM 2157 C C . SER A 1 274 ? -18.126 -27.852 7.198 1.00 37.19 274 SER A C 1
ATOM 2159 O O . SER A 1 274 ? -19.036 -28.661 7.021 1.00 37.19 274 SER A O 1
ATOM 2161 N N . HIS A 1 275 ? -17.040 -28.170 7.915 1.00 37.75 275 HIS A N 1
ATOM 2162 C CA . HIS A 1 275 ? -16.803 -29.527 8.436 1.00 37.75 275 HIS A CA 1
ATOM 2163 C C . HIS A 1 275 ? -17.008 -29.730 9.945 1.00 37.75 275 HIS A C 1
ATOM 2165 O O . HIS A 1 275 ? -16.953 -30.872 10.395 1.00 37.75 275 HIS A O 1
ATOM 2171 N N . GLU A 1 276 ? -17.349 -28.696 10.723 1.00 40.38 276 GLU A N 1
ATOM 2172 C CA . GLU A 1 276 ? -17.523 -28.838 12.184 1.00 40.38 276 GLU A CA 1
ATOM 2173 C C . GLU A 1 276 ? -18.974 -28.841 12.697 1.00 40.38 276 GLU A C 1
ATOM 2175 O O . GLU A 1 276 ? -19.202 -28.923 13.902 1.00 40.38 276 GLU A O 1
ATOM 2180 N N . GLN A 1 277 ? -19.989 -28.864 11.828 1.00 38.25 277 GLN A N 1
ATOM 2181 C CA . GLN A 1 277 ? -21.383 -29.038 12.264 1.00 38.25 277 GLN A CA 1
ATOM 2182 C C . GLN A 1 277 ? -22.032 -30.271 11.636 1.00 38.25 277 GLN A C 1
ATOM 2184 O O . GLN A 1 277 ? -22.777 -30.208 10.664 1.00 38.25 277 GLN A O 1
ATOM 2189 N N . SER A 1 278 ? -21.773 -31.430 12.236 1.00 29.52 278 SER A N 1
ATOM 2190 C CA . SER A 1 278 ? -22.641 -32.606 12.121 1.00 29.52 278 SER A CA 1
ATOM 2191 C C . SER A 1 278 ? -22.919 -33.130 13.532 1.00 29.52 278 SER A C 1
ATOM 2193 O O . SER A 1 278 ? -22.034 -33.743 14.133 1.00 29.52 278 SER A O 1
ATOM 2195 N N . PRO A 1 279 ? -24.111 -32.892 14.110 1.00 38.38 279 PRO A N 1
ATOM 2196 C CA . PRO A 1 279 ? -24.487 -33.517 15.368 1.00 38.38 279 PRO A CA 1
ATOM 2197 C C . PRO A 1 279 ? -24.579 -35.027 15.142 1.00 38.38 279 PRO A C 1
ATOM 2199 O O . PRO A 1 279 ? -25.354 -35.485 14.302 1.00 38.38 279 PRO A O 1
ATOM 2202 N N . LYS A 1 280 ? -23.794 -35.811 15.890 1.00 38.44 280 LYS A N 1
ATOM 2203 C CA . LYS A 1 280 ? -23.990 -37.261 15.985 1.00 38.44 280 LYS A CA 1
ATOM 2204 C C . LYS A 1 280 ? -25.410 -37.509 16.498 1.00 38.44 280 LYS A C 1
ATOM 2206 O O . LYS A 1 280 ? -25.675 -37.324 17.683 1.00 38.44 280 LYS A O 1
ATOM 2211 N N . GLN A 1 281 ? -26.315 -37.910 15.610 1.00 37.09 281 GLN A N 1
ATOM 2212 C CA . GLN A 1 281 ? -27.595 -38.480 16.007 1.00 37.09 281 GLN A CA 1
ATOM 2213 C C . GLN A 1 281 ? -27.316 -39.795 16.744 1.00 37.09 281 GLN A C 1
ATOM 2215 O O . GLN A 1 281 ? -26.744 -40.727 16.178 1.00 37.09 281 GLN A O 1
ATOM 2220 N N . GLN A 1 282 ? -27.691 -39.840 18.023 1.00 38.12 282 GLN A N 1
ATOM 2221 C CA . GLN A 1 282 ? -27.925 -41.087 18.743 1.00 38.12 282 GLN A CA 1
ATOM 2222 C C . GLN A 1 282 ? -29.009 -41.864 17.987 1.00 38.12 282 GLN A C 1
ATOM 2224 O O . GLN A 1 282 ? -30.127 -41.373 17.841 1.00 38.12 282 GLN A O 1
ATOM 2229 N N . LEU A 1 283 ? -28.669 -43.052 17.487 1.00 37.12 283 LEU A N 1
ATOM 2230 C CA . LEU A 1 283 ? -29.666 -44.053 17.130 1.00 37.12 283 LEU A CA 1
ATOM 2231 C C . LEU A 1 283 ? -29.990 -44.854 18.391 1.00 37.12 283 LEU A C 1
ATOM 2233 O O . LEU A 1 283 ? -29.152 -45.618 18.868 1.00 37.12 283 LEU A O 1
ATOM 2237 N N . ASP A 1 284 ? -31.207 -44.667 18.892 1.00 39.72 284 ASP A N 1
ATOM 2238 C CA . ASP A 1 284 ? -31.890 -45.657 19.718 1.00 39.72 284 ASP A CA 1
ATOM 2239 C C . ASP A 1 284 ? -32.263 -46.864 18.845 1.00 39.72 284 ASP A C 1
ATOM 2241 O O . ASP A 1 284 ? -32.899 -46.723 17.794 1.00 39.72 284 ASP A O 1
ATOM 2245 N N . SER A 1 285 ? -31.880 -48.057 19.295 1.00 47.03 285 SER A N 1
ATOM 2246 C CA . SER A 1 285 ? -32.536 -49.347 19.035 1.00 47.03 285 SER A CA 1
ATOM 2247 C C . SER A 1 285 ? -32.155 -50.320 20.142 1.00 47.03 285 SER A C 1
ATOM 2249 O O . SER A 1 285 ? -30.942 -50.420 20.431 1.00 47.03 285 SER A O 1
#